Protein AF-A0A645C3A5-F1 (afdb_monomer)

Radius of gyration: 20.38 Å; Cα contacts (8 Å, |Δi|>4): 631; chains: 1; bounding box: 46×44×66 Å

InterPro domains:
  IPR002509 NodB homology domain [PF01522] (112-237)
  IPR002509 NodB homology domain [PS51677] (116-306)
  IPR011330 Glycoside hydrolase/deacetylase, beta/alpha-barrel [SSF88713] (116-318)
  IPR050248 Polysaccharide deacetylase, ArnD subfamily [PTHR10587] (101-314)

Sequence (331 aa):
MFCLDTSSGTIPSLKALFKYEKFAETLYPYIKSQISGNSAFSGLYDSEKLASFCETKSEIKYFHRNAAGATLFFDDSTFAGEGKTLKLFISNSVLDTAGKPGGTDNYNPVVDNNEKVIALSFDDGPNPLQTPRLLDMIERYGIKVTFFQIGEQIGSKDGKVFPESKKILERQISLGCEIGNHSYTHANFNNITDAEAKKELELTSSLITSACGEYPILFRPPGGNIKNKKSLCTELGYFIINWAVDTEDWKLKKLATEEATAQILQTVKSNAKSGRIILMHDLYKNSVDAAEHVIEYLLSEGYRFVTISELCDLRNKTPDGQVIFNRSSLA

Secondary structure (DSSP, 8-state):
----BTTTTBPPPGGGGB-SS-HHHHHHHHHHHHHTT-GGGGGG-SHHHHHHHHH-STTEEEEEE-SSEEEEEEEGGGTTSS--EEEEEEETTTB-GGG-TT----------TT--EEEEEEES---TTTHHHHHHHHHHHT---EEEE-HHHHB-TTSPBPHHHHHHHHHHHHTT-EEEE--SS---TTSS-HHHHHHHHHHHHHHHHHHHSPPP-EEPPGGG--TTTHHHHHHTTPEE---SEE--GGG-TTS-HHHHHHHHHHHHHHH--TTEEEEEETT-HHHHHHHHHHHHHHHHTTPEE--HHHHHHHTT----TT----TTS--

pLDDT: mean 78.83, std 20.1, range [27.34, 98.88]

Mean predicted aligned error: 11.14 Å

Structure (mmCIF, N/CA/C/O backbone):
data_AF-A0A645C3A5-F1
#
_entry.id   AF-A0A645C3A5-F1
#
loop_
_atom_site.group_PDB
_atom_site.id
_atom_site.type_symbol
_atom_site.label_atom_id
_atom_site.label_alt_id
_atom_site.label_comp_id
_atom_site.label_asym_id
_atom_site.label_entity_id
_atom_site.label_seq_id
_atom_site.pdbx_PDB_ins_code
_atom_site.Cartn_x
_atom_site.Cartn_y
_atom_site.Cartn_z
_atom_site.occupancy
_atom_site.B_iso_or_equiv
_atom_site.auth_seq_id
_atom_site.auth_comp_id
_atom_site.auth_asym_id
_atom_site.auth_atom_id
_atom_site.pdbx_PDB_model_num
ATOM 1 N N . MET A 1 1 ? -4.315 4.096 -14.673 1.00 41.53 1 MET A N 1
ATOM 2 C CA . MET A 1 1 ? -5.640 3.914 -15.295 1.00 41.53 1 MET A CA 1
ATOM 3 C C . MET A 1 1 ? -5.927 2.417 -15.481 1.00 41.53 1 MET A C 1
ATOM 5 O O . MET A 1 1 ? -5.394 1.822 -16.412 1.00 41.53 1 MET A O 1
ATOM 9 N N . PHE A 1 2 ? -6.682 1.802 -14.559 1.00 43.25 2 PHE A N 1
ATOM 10 C CA . PHE A 1 2 ? -7.434 0.560 -14.789 1.00 43.25 2 PHE A CA 1
ATOM 11 C C . PHE A 1 2 ? -8.474 0.835 -15.877 1.00 43.25 2 PHE A C 1
ATOM 13 O O . PHE A 1 2 ? -9.375 1.643 -15.668 1.00 43.25 2 PHE A O 1
ATOM 20 N N . CYS A 1 3 ? -8.337 0.239 -17.058 1.00 44.41 3 CYS A N 1
ATOM 21 C CA . CYS A 1 3 ? -9.364 0.380 -18.089 1.00 44.41 3 CYS A CA 1
ATOM 22 C C . CYS A 1 3 ? -10.367 -0.769 -17.940 1.00 44.41 3 CYS A C 1
ATOM 24 O O . CYS A 1 3 ? -10.225 -1.815 -18.558 1.00 44.41 3 CYS A O 1
ATOM 26 N N . LEU A 1 4 ? -11.388 -0.591 -17.110 1.00 44.03 4 LEU A N 1
ATOM 27 C CA . LEU A 1 4 ? -12.551 -1.474 -17.163 1.00 44.03 4 LEU A CA 1
ATOM 28 C C . LEU A 1 4 ? -13.288 -1.245 -18.490 1.00 44.03 4 LEU A C 1
ATOM 30 O O . LEU A 1 4 ? -13.344 -0.120 -18.990 1.00 44.03 4 LEU A O 1
ATOM 34 N N . ASP A 1 5 ? -13.851 -2.304 -19.064 1.00 42.97 5 ASP A N 1
ATOM 35 C CA . ASP A 1 5 ? -14.874 -2.173 -20.097 1.00 42.97 5 ASP A CA 1
ATOM 36 C C . ASP A 1 5 ? -16.064 -1.431 -19.475 1.00 42.97 5 ASP A C 1
ATOM 38 O O . ASP A 1 5 ? -16.726 -1.943 -18.572 1.00 42.97 5 ASP A O 1
ATOM 42 N N . THR A 1 6 ? -16.316 -0.208 -19.940 1.00 38.12 6 THR A N 1
ATOM 43 C CA . THR A 1 6 ? -17.310 0.713 -19.370 1.00 38.12 6 THR A CA 1
ATOM 44 C C . THR A 1 6 ? -18.748 0.217 -19.513 1.00 38.12 6 THR A C 1
ATOM 46 O O . THR A 1 6 ? -19.630 0.705 -18.812 1.00 38.12 6 THR A O 1
ATOM 49 N N . SER A 1 7 ? -18.993 -0.762 -20.389 1.00 33.84 7 SER A N 1
ATOM 50 C CA . SER A 1 7 ? -20.313 -1.364 -20.586 1.00 33.84 7 SER A CA 1
ATOM 51 C C . SER A 1 7 ? -20.590 -2.528 -19.635 1.00 33.84 7 SER A C 1
ATOM 53 O O . SER A 1 7 ? -21.740 -2.763 -19.268 1.00 33.84 7 SER A O 1
ATOM 55 N N . SER A 1 8 ? -19.544 -3.248 -19.218 1.00 44.25 8 SER A N 1
ATOM 56 C CA . SER A 1 8 ? -19.668 -4.460 -18.402 1.00 44.25 8 SER A CA 1
ATOM 57 C C . SER A 1 8 ? -19.084 -4.330 -16.995 1.00 44.25 8 SER A C 1
ATOM 59 O O . SER A 1 8 ? -19.323 -5.202 -16.165 1.00 44.25 8 SER A O 1
ATOM 61 N N . GLY A 1 9 ? -18.307 -3.279 -16.715 1.00 43.44 9 GLY A N 1
ATOM 62 C CA . GLY A 1 9 ? -17.578 -3.112 -15.455 1.00 43.44 9 GLY A CA 1
ATOM 63 C C . GLY A 1 9 ? -16.482 -4.162 -15.242 1.00 43.44 9 GLY A C 1
ATOM 64 O O . GLY A 1 9 ? -15.986 -4.305 -14.129 1.00 43.44 9 GLY A O 1
ATOM 65 N N . THR A 1 10 ? -16.111 -4.918 -16.283 1.00 51.00 10 THR A N 1
ATOM 66 C CA . THR A 1 10 ? -15.143 -6.022 -16.193 1.00 51.00 10 THR A CA 1
ATOM 67 C C . THR A 1 10 ? -13.816 -5.671 -16.843 1.00 51.00 10 THR A C 1
ATOM 69 O O . THR A 1 10 ? -13.739 -4.816 -17.726 1.00 51.00 10 THR A O 1
ATOM 72 N N . ILE A 1 11 ? -12.755 -6.365 -16.440 1.00 53.94 11 ILE A N 1
ATOM 73 C CA . ILE A 1 11 ? -11.485 -6.307 -17.156 1.00 53.94 11 ILE A CA 1
ATOM 74 C C . ILE A 1 11 ? -11.688 -6.962 -18.539 1.00 53.94 11 ILE A C 1
ATOM 76 O O . ILE A 1 11 ? -12.151 -8.107 -18.616 1.00 53.94 11 ILE A O 1
ATOM 80 N N . PRO A 1 12 ? -11.400 -6.259 -19.651 1.00 59.19 12 PRO A N 1
ATOM 81 C CA . PRO A 1 12 ? -11.437 -6.854 -20.979 1.00 59.19 12 PRO A CA 1
ATOM 82 C C . PRO A 1 12 ? -10.425 -8.001 -21.067 1.00 59.19 12 PRO A C 1
ATOM 84 O O . PRO A 1 12 ? -9.312 -7.897 -20.555 1.00 59.19 12 PRO A O 1
ATOM 87 N N . SER A 1 13 ? -10.790 -9.087 -21.756 1.00 64.25 13 SER A N 1
ATOM 88 C CA . SER A 1 13 ? -9.841 -10.158 -22.094 1.00 64.25 13 SER A CA 1
ATOM 89 C C . SER A 1 13 ? -8.645 -9.554 -22.822 1.00 64.25 13 SER A C 1
ATOM 91 O O . SER A 1 13 ? -8.829 -8.576 -23.555 1.00 64.25 13 SER A O 1
ATOM 93 N N . LEU A 1 14 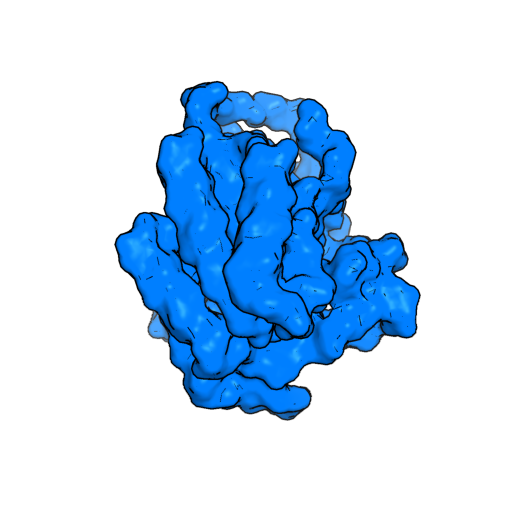? -7.469 -10.175 -22.729 1.00 66.81 14 LEU A N 1
ATOM 94 C CA . LEU A 1 14 ? -6.278 -9.742 -23.465 1.00 66.81 14 LEU A CA 1
ATOM 95 C C . LEU A 1 14 ? -6.608 -9.488 -24.939 1.00 66.81 14 LEU A C 1
ATOM 97 O O . LEU A 1 14 ? -6.242 -8.457 -25.487 1.00 66.81 14 LEU A O 1
ATOM 101 N N . LYS A 1 15 ? -7.416 -10.368 -25.538 1.00 66.81 15 LYS A N 1
ATOM 102 C CA . LYS A 1 15 ? -7.928 -10.259 -26.904 1.00 66.81 15 LYS A CA 1
ATOM 103 C C . LYS A 1 15 ? -8.581 -8.931 -27.254 1.00 66.81 15 LYS A C 1
ATOM 105 O O . LYS A 1 15 ? -8.343 -8.396 -28.331 1.00 66.81 15 LYS A O 1
ATOM 110 N N . ALA A 1 16 ? -9.365 -8.386 -26.337 1.00 63.28 16 ALA A N 1
ATOM 111 C CA . ALA A 1 16 ? -10.103 -7.147 -26.534 1.00 63.28 16 ALA A CA 1
ATOM 112 C C . ALA A 1 16 ? -9.204 -5.897 -26.466 1.00 63.28 16 ALA A C 1
ATOM 114 O O . ALA A 1 16 ? -9.663 -4.800 -26.769 1.00 63.28 16 ALA A O 1
ATOM 115 N N . LEU A 1 17 ? -7.925 -6.043 -26.095 1.00 62.12 17 LEU A N 1
ATOM 116 C CA . LEU A 1 17 ? -6.972 -4.938 -25.996 1.00 62.12 17 LEU A CA 1
ATOM 117 C C . LEU A 1 17 ? -6.114 -4.733 -27.265 1.00 62.12 17 LEU A C 1
ATOM 119 O O . LEU A 1 17 ? -5.368 -3.755 -27.314 1.00 62.12 17 LEU A O 1
ATOM 123 N N . PHE A 1 18 ? -6.205 -5.586 -28.297 1.00 63.28 18 PHE A N 1
ATOM 124 C CA . PHE A 1 18 ? -5.328 -5.563 -29.490 1.00 63.28 18 PHE A CA 1
ATOM 125 C C . PHE A 1 18 ? -6.048 -5.200 -30.799 1.00 63.28 18 PHE A C 1
ATOM 127 O O . PHE A 1 18 ? -7.227 -5.494 -30.968 1.00 63.28 18 PHE A O 1
ATOM 134 N N . LYS A 1 19 ? -5.322 -4.575 -31.745 1.00 56.09 19 LYS A N 1
ATOM 135 C CA . LYS A 1 19 ? -5.846 -4.179 -33.073 1.00 56.09 19 LYS A CA 1
ATOM 136 C C . LYS A 1 19 ? -6.205 -5.398 -33.942 1.00 56.09 19 LYS A C 1
ATOM 138 O O . LYS A 1 19 ? -5.450 -6.368 -33.992 1.00 56.09 19 LYS A O 1
ATOM 143 N N . TYR A 1 20 ? -7.325 -5.323 -34.665 1.00 53.22 20 TYR A N 1
ATOM 144 C CA . TYR A 1 20 ? -7.867 -6.416 -35.489 1.00 53.22 20 TYR A CA 1
ATOM 145 C C . TYR A 1 20 ? -7.237 -6.567 -36.885 1.00 53.22 20 TYR A C 1
ATOM 147 O O . TYR A 1 20 ? -6.966 -5.588 -37.569 1.00 53.22 20 TYR A O 1
ATOM 155 N N . GLU A 1 21 ? -7.031 -7.831 -37.277 1.00 48.19 21 GLU A N 1
ATOM 156 C CA . GLU A 1 21 ? -7.705 -8.586 -38.372 1.00 48.19 21 GLU A CA 1
ATOM 157 C C . GLU A 1 21 ? -7.075 -9.996 -38.489 1.00 48.19 21 GLU A C 1
ATOM 159 O O . GLU A 1 21 ? -7.686 -10.926 -39.006 1.00 48.19 21 GLU A O 1
ATOM 164 N N . LYS A 1 22 ? -5.893 -10.202 -37.887 1.00 51.59 22 LYS A N 1
ATOM 165 C CA . LYS A 1 22 ? -5.171 -11.486 -37.797 1.00 51.59 22 LYS A CA 1
ATOM 166 C C . LYS A 1 22 ? -4.663 -11.746 -36.374 1.00 51.59 22 LYS A C 1
ATOM 168 O O . LYS A 1 22 ? -3.464 -11.747 -36.094 1.00 51.59 22 LYS A O 1
ATOM 173 N N . PHE A 1 23 ? -5.614 -11.911 -35.456 1.00 59.72 23 PHE A N 1
ATOM 174 C CA . PHE A 1 23 ? -5.395 -11.948 -34.008 1.00 59.72 23 PHE A CA 1
ATOM 175 C C . PHE A 1 23 ? -4.386 -13.019 -33.555 1.00 59.72 23 PHE A C 1
ATOM 177 O O . PHE A 1 23 ? -3.366 -12.680 -32.962 1.00 59.72 23 PHE A O 1
ATOM 184 N N . ALA A 1 24 ? -4.616 -14.292 -33.891 1.00 59.16 24 ALA A N 1
ATOM 185 C CA . ALA A 1 24 ? -3.718 -15.387 -33.510 1.00 59.16 24 ALA A CA 1
ATOM 186 C C . ALA A 1 24 ? -2.335 -15.289 -34.187 1.00 59.16 24 ALA A C 1
ATOM 188 O O . ALA A 1 24 ? -1.324 -15.638 -33.584 1.00 59.16 24 ALA A O 1
ATOM 189 N N . GLU A 1 25 ? -2.274 -14.760 -35.415 1.00 60.91 25 GLU A N 1
ATOM 190 C CA . GLU A 1 25 ? -1.026 -14.629 -36.186 1.00 60.91 25 GLU A CA 1
ATOM 191 C C . GLU A 1 25 ? -0.134 -13.474 -35.699 1.00 60.91 25 GLU A C 1
ATOM 193 O O . GLU A 1 25 ? 1.051 -13.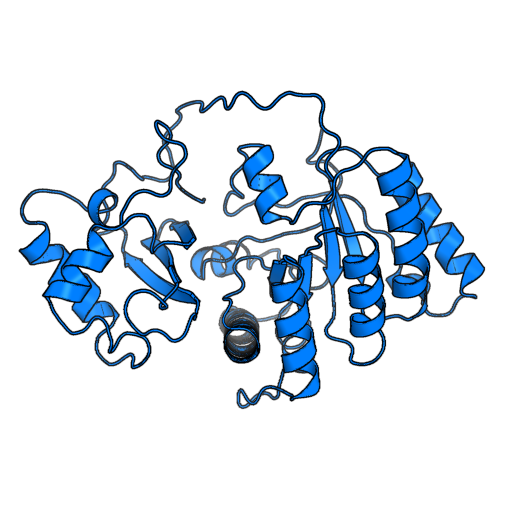452 -36.014 1.00 60.91 25 GLU A O 1
ATOM 198 N N . THR A 1 26 ? -0.680 -12.521 -34.932 1.00 61.50 26 THR A N 1
ATOM 199 C CA . THR A 1 26 ? 0.050 -11.315 -34.496 1.00 61.50 26 THR A CA 1
ATOM 200 C C . THR A 1 26 ? 0.210 -11.256 -32.981 1.00 61.50 26 THR A C 1
ATOM 202 O O . THR A 1 26 ? 1.309 -11.007 -32.484 1.00 61.50 26 THR A O 1
ATOM 205 N N . LEU A 1 27 ? -0.863 -11.523 -32.228 1.00 66.94 27 LEU A N 1
ATOM 206 C CA . LEU A 1 27 ? -0.838 -11.453 -30.772 1.00 66.94 27 LEU A CA 1
ATOM 207 C C . LEU A 1 27 ? 0.043 -12.543 -30.174 1.00 66.94 27 LEU A C 1
ATOM 209 O O . LEU A 1 27 ? 0.881 -12.258 -29.321 1.00 66.94 27 LEU A O 1
ATOM 213 N N . TYR A 1 28 ? -0.159 -13.791 -30.596 1.00 72.50 28 TYR A N 1
ATOM 214 C CA . TYR A 1 28 ? 0.518 -14.916 -29.962 1.00 72.50 28 TYR A CA 1
ATOM 215 C C . TYR A 1 28 ? 2.027 -14.857 -30.201 1.00 72.50 28 TYR A C 1
ATOM 217 O O . TYR A 1 28 ? 2.760 -14.975 -29.222 1.00 72.50 28 TYR A O 1
ATOM 225 N N . PRO A 1 29 ? 2.533 -14.567 -31.419 1.00 73.81 29 PRO A N 1
ATOM 226 C CA . PRO A 1 29 ? 3.962 -14.341 -31.614 1.00 73.81 29 PRO A CA 1
ATOM 227 C C . PRO A 1 29 ? 4.491 -13.142 -30.824 1.00 73.81 29 PRO A C 1
ATOM 229 O O . PRO A 1 29 ? 5.597 -13.215 -30.292 1.00 73.81 29 PRO A O 1
ATOM 232 N N . TYR A 1 30 ? 3.706 -12.064 -30.693 1.00 75.00 30 TYR A N 1
ATOM 233 C CA . TYR A 1 30 ? 4.098 -10.906 -29.893 1.00 75.00 30 TYR A CA 1
ATOM 234 C C . TYR A 1 30 ? 4.238 -11.265 -28.410 1.00 75.00 30 TYR A C 1
ATOM 236 O O . TYR A 1 30 ? 5.319 -11.087 -27.855 1.00 75.00 30 TYR A O 1
ATOM 244 N N . ILE A 1 31 ? 3.204 -11.823 -27.773 1.00 76.25 31 ILE A N 1
ATOM 245 C CA . ILE A 1 31 ? 3.273 -12.232 -26.361 1.00 76.25 31 ILE A CA 1
ATOM 246 C C . ILE A 1 31 ? 4.382 -13.255 -26.181 1.00 76.25 31 ILE A C 1
ATOM 248 O O . ILE A 1 31 ? 5.222 -13.070 -25.308 1.00 76.25 31 ILE A O 1
ATOM 252 N N . LYS A 1 32 ? 4.457 -14.267 -27.055 1.00 77.81 32 LYS A N 1
ATOM 253 C CA . LYS A 1 32 ? 5.521 -15.272 -27.035 1.00 77.81 32 LYS A CA 1
ATOM 254 C C . LYS A 1 32 ? 6.906 -14.627 -27.082 1.00 77.81 32 LYS A C 1
ATOM 256 O O . LYS A 1 32 ? 7.773 -15.041 -26.326 1.00 77.81 32 LYS A O 1
ATOM 261 N N . SER A 1 33 ? 7.107 -13.576 -27.883 1.00 78.38 33 SER A N 1
ATOM 262 C CA . SER A 1 33 ? 8.368 -12.820 -27.904 1.00 78.38 33 SER A CA 1
ATOM 263 C C . SER A 1 33 ? 8.656 -12.073 -26.596 1.00 78.38 33 SER A C 1
ATOM 265 O O . SER A 1 33 ? 9.814 -11.983 -26.206 1.00 78.38 33 SER A O 1
ATOM 267 N N . GLN A 1 34 ? 7.627 -11.563 -25.906 1.00 75.25 34 GLN A N 1
ATOM 268 C CA . GLN A 1 34 ? 7.782 -10.847 -24.632 1.00 75.25 34 GLN A CA 1
ATOM 269 C C . GLN A 1 34 ? 8.074 -11.791 -23.461 1.00 75.25 34 GLN A C 1
ATOM 271 O O . GLN A 1 34 ? 8.776 -11.413 -22.527 1.00 75.25 34 GLN A O 1
ATOM 276 N N . ILE A 1 35 ? 7.538 -13.012 -23.505 1.00 78.00 35 ILE A N 1
ATOM 277 C CA . ILE A 1 35 ? 7.661 -13.999 -22.422 1.00 78.00 35 ILE A CA 1
ATOM 278 C C . ILE A 1 35 ? 8.772 -15.033 -22.667 1.00 78.00 35 ILE A C 1
ATOM 280 O O . ILE A 1 35 ? 9.121 -15.805 -21.770 1.00 78.00 35 ILE A O 1
ATOM 284 N N . SER A 1 36 ? 9.325 -15.078 -23.882 1.00 76.94 36 SER A N 1
ATOM 285 C CA . SER A 1 36 ? 10.383 -16.017 -24.260 1.00 76.94 36 SER A CA 1
ATOM 286 C C . SER A 1 36 ? 11.622 -15.820 -23.389 1.00 76.94 36 SER A C 1
ATOM 288 O O . SER A 1 36 ? 12.150 -14.719 -23.274 1.00 76.94 36 SER A O 1
ATOM 290 N N . GLY A 1 37 ? 12.106 -16.907 -22.788 1.00 72.94 37 GLY A N 1
ATOM 291 C CA . GLY A 1 37 ? 13.249 -16.892 -21.874 1.00 72.94 37 GLY A CA 1
ATOM 292 C C . GLY A 1 37 ? 12.905 -16.500 -20.434 1.00 72.94 37 GLY A C 1
ATOM 293 O O . GLY A 1 37 ? 13.761 -16.622 -19.563 1.00 72.94 37 GLY A O 1
ATOM 294 N N . ASN A 1 38 ? 11.665 -16.086 -20.154 1.00 75.75 38 ASN A N 1
ATOM 295 C CA . ASN A 1 38 ? 11.185 -15.889 -18.793 1.00 75.75 38 ASN A CA 1
ATOM 296 C C . ASN A 1 38 ? 10.556 -17.190 -18.267 1.00 75.75 38 ASN A C 1
ATOM 298 O O . ASN A 1 38 ? 9.487 -17.602 -18.722 1.00 75.75 38 ASN A O 1
ATOM 302 N N . SER A 1 39 ? 11.221 -17.838 -17.306 1.00 78.25 39 SER A N 1
ATOM 303 C CA . SER A 1 39 ? 10.787 -19.123 -16.740 1.00 78.25 39 SER A CA 1
ATOM 304 C C . SER A 1 39 ? 9.427 -19.052 -16.045 1.00 78.25 39 SER A C 1
ATOM 306 O O . SER A 1 39 ? 8.706 -20.051 -16.056 1.00 78.25 39 SER A O 1
ATOM 308 N N . ALA A 1 40 ? 9.035 -17.878 -15.536 1.00 70.19 40 ALA A N 1
ATOM 309 C CA . ALA A 1 40 ? 7.723 -17.657 -14.929 1.00 70.19 40 ALA A CA 1
ATOM 310 C C . ALA A 1 40 ? 6.564 -17.864 -15.922 1.00 70.19 40 ALA A C 1
ATOM 312 O O . ALA A 1 40 ? 5.440 -18.141 -15.532 1.00 70.19 40 ALA A O 1
ATOM 313 N N . PHE A 1 41 ? 6.844 -17.786 -17.224 1.00 76.88 41 PHE A N 1
ATOM 314 C CA . PHE A 1 41 ? 5.861 -17.954 -18.291 1.00 76.88 41 PHE A CA 1
ATOM 315 C C . PHE A 1 41 ? 6.007 -19.270 -19.052 1.00 76.88 41 PHE A C 1
ATOM 317 O O . PHE A 1 41 ? 5.373 -19.455 -20.090 1.00 76.88 41 PHE A O 1
ATOM 324 N N . SER A 1 42 ? 6.846 -20.188 -18.570 1.00 79.38 42 SER A N 1
ATOM 325 C CA . SER A 1 42 ? 7.088 -21.471 -19.241 1.00 79.38 42 SER A CA 1
ATOM 326 C C . SER A 1 42 ? 5.795 -22.265 -19.482 1.00 79.38 42 SER A C 1
ATOM 328 O O . SER A 1 42 ? 5.652 -22.901 -20.526 1.00 79.38 42 SER A O 1
ATOM 330 N N . GLY A 1 43 ? 4.807 -22.137 -18.586 1.00 77.06 43 GLY A N 1
ATOM 331 C CA . GLY A 1 43 ? 3.466 -22.715 -18.733 1.00 77.06 43 GLY A CA 1
ATOM 332 C C . GLY A 1 43 ? 2.645 -22.179 -19.918 1.00 77.06 43 GLY A C 1
ATOM 333 O O . GLY A 1 43 ? 1.694 -22.837 -20.329 1.00 77.06 43 GLY A O 1
ATOM 334 N N . LEU A 1 44 ? 3.033 -21.040 -20.503 1.00 77.88 44 LEU A N 1
ATOM 335 C CA . LEU A 1 44 ? 2.394 -20.400 -21.663 1.00 77.88 44 LEU A CA 1
ATOM 336 C C . LEU A 1 44 ? 3.194 -20.559 -22.967 1.00 77.88 44 LEU A C 1
ATOM 338 O O . LEU A 1 44 ? 2.888 -19.914 -23.968 1.00 77.88 44 LEU A O 1
ATOM 342 N N . TYR A 1 45 ? 4.242 -21.390 -22.996 1.00 79.81 45 TYR A N 1
ATOM 343 C CA . TYR A 1 45 ? 4.976 -21.657 -24.246 1.00 79.81 45 TYR A CA 1
ATOM 344 C C . TYR A 1 45 ? 4.190 -22.552 -25.209 1.00 79.81 45 TYR A C 1
ATOM 346 O O . TYR A 1 45 ? 4.420 -22.501 -26.427 1.00 79.81 45 TYR A O 1
ATOM 354 N N . ASP A 1 46 ? 3.265 -23.331 -24.649 1.00 82.38 46 ASP A N 1
ATOM 355 C CA . ASP A 1 46 ? 2.265 -24.101 -25.370 1.00 82.38 46 ASP A CA 1
ATOM 356 C C . ASP A 1 46 ? 1.253 -23.171 -26.058 1.00 82.38 46 ASP A C 1
ATOM 358 O O . ASP A 1 46 ? 0.708 -22.249 -25.449 1.00 82.38 46 ASP A O 1
ATOM 362 N N . SER A 1 47 ? 1.022 -23.400 -27.350 1.00 75.62 47 SER A N 1
ATOM 363 C CA . SER A 1 47 ? 0.177 -22.538 -28.176 1.00 75.62 47 SER A CA 1
ATOM 364 C C . SER A 1 47 ? -1.303 -22.591 -27.809 1.00 75.62 47 SER A C 1
ATOM 366 O O . SER A 1 47 ? -1.978 -21.578 -27.973 1.00 75.62 47 SER A O 1
ATOM 368 N N . GLU A 1 48 ? -1.813 -23.723 -27.318 1.00 80.50 48 GLU A N 1
ATOM 369 C CA . GLU A 1 48 ? -3.216 -23.846 -26.907 1.00 80.50 48 GLU A CA 1
ATOM 370 C C . GLU A 1 48 ? -3.445 -23.144 -25.569 1.00 80.50 48 GLU A C 1
ATOM 372 O O . GLU A 1 48 ? -4.402 -22.382 -25.424 1.00 80.50 48 GLU A O 1
ATOM 377 N N . LYS A 1 49 ? -2.518 -23.304 -24.616 1.00 79.25 49 LYS A N 1
ATOM 378 C CA . LYS A 1 49 ? -2.560 -22.572 -23.342 1.00 79.25 49 LYS A CA 1
ATOM 379 C C . LYS A 1 49 ? -2.422 -21.067 -23.535 1.00 79.25 49 LYS A C 1
ATOM 381 O O . LYS A 1 49 ? -3.173 -20.309 -22.931 1.00 79.25 49 LYS A O 1
ATOM 386 N N . LEU A 1 50 ? -1.503 -20.627 -24.399 1.00 80.00 50 LEU A N 1
ATOM 387 C CA . LEU A 1 50 ? -1.360 -19.211 -24.737 1.00 80.00 50 LEU A CA 1
ATOM 388 C C . LEU A 1 50 ? -2.623 -18.663 -25.408 1.00 80.00 50 LEU A C 1
ATOM 390 O O . LEU A 1 50 ? -3.029 -17.537 -25.122 1.00 80.00 50 LEU A O 1
ATOM 394 N N . ALA A 1 51 ? -3.247 -19.452 -26.285 1.00 77.00 51 ALA A N 1
ATOM 395 C CA . ALA A 1 51 ? -4.496 -19.067 -26.920 1.00 77.00 51 ALA A CA 1
ATOM 396 C C . ALA A 1 51 ? -5.611 -18.890 -25.890 1.00 77.00 51 ALA A C 1
ATOM 398 O O . ALA A 1 51 ? -6.233 -17.830 -25.872 1.00 77.00 51 ALA A O 1
ATOM 399 N N . SER A 1 52 ? -5.782 -19.867 -24.993 1.00 79.00 52 SER A N 1
ATOM 400 C CA . SER A 1 52 ? -6.725 -19.788 -23.876 1.00 79.00 52 SER A CA 1
ATOM 401 C C . SER A 1 52 ? -6.469 -18.538 -23.035 1.00 79.00 52 SER A C 1
ATOM 403 O O . SER A 1 52 ? -7.356 -17.699 -22.944 1.00 79.00 52 SER A O 1
ATOM 405 N N . PHE A 1 53 ? -5.238 -18.343 -22.546 1.00 77.56 53 PHE A N 1
ATOM 406 C CA . PHE A 1 53 ? -4.821 -17.177 -21.751 1.00 77.56 53 PHE A CA 1
ATOM 407 C C . PHE A 1 53 ? -5.217 -15.839 -22.391 1.00 77.56 53 PHE A C 1
ATOM 409 O O . PHE A 1 53 ? -5.665 -14.907 -21.726 1.00 77.56 53 PHE A O 1
ATOM 416 N N . CYS A 1 54 ? -5.076 -15.725 -23.713 1.00 74.88 54 CYS A N 1
ATOM 417 C CA . CYS A 1 54 ? -5.423 -14.496 -24.421 1.00 74.88 54 CYS A CA 1
ATOM 418 C C . CYS A 1 54 ? -6.936 -14.236 -24.491 1.00 74.88 54 CYS A C 1
ATOM 420 O O . CYS A 1 54 ? -7.346 -13.089 -24.691 1.00 74.88 54 CYS A O 1
ATOM 422 N N . GLU A 1 55 ? -7.761 -15.274 -24.379 1.00 72.31 55 GLU A N 1
ATOM 423 C CA . GLU A 1 55 ? -9.217 -15.200 -24.507 1.00 72.31 55 GLU A CA 1
ATOM 424 C C . GLU A 1 55 ? -9.932 -15.092 -23.155 1.00 72.31 55 GLU A C 1
ATOM 426 O O . GLU A 1 55 ? -10.995 -14.468 -23.080 1.00 72.31 55 GLU A O 1
ATOM 431 N N . THR A 1 56 ? -9.354 -15.620 -22.076 1.00 67.75 56 THR A N 1
ATOM 432 C CA . THR A 1 56 ? -9.981 -15.610 -20.751 1.00 67.75 56 THR A CA 1
ATOM 433 C C . THR A 1 56 ? -9.857 -14.254 -20.053 1.00 67.75 56 THR A C 1
ATOM 435 O O . THR A 1 56 ? -8.775 -13.704 -19.865 1.00 67.75 56 THR A O 1
ATOM 438 N N . LYS A 1 57 ? -10.993 -13.713 -19.592 1.00 61.75 57 LYS A N 1
ATOM 439 C CA . LYS A 1 57 ? -11.027 -12.505 -18.744 1.00 61.75 57 LYS A CA 1
ATOM 440 C C . LYS A 1 57 ? -10.520 -12.762 -17.322 1.00 61.75 57 LYS A C 1
ATOM 442 O O . LYS A 1 57 ? -9.971 -11.861 -16.704 1.00 61.75 57 LYS A O 1
ATOM 447 N N . SER A 1 58 ? -10.724 -13.976 -16.811 1.00 60.06 58 SER A N 1
ATOM 448 C CA . SER A 1 58 ? -10.476 -14.354 -15.412 1.00 60.06 58 SER A CA 1
ATOM 449 C C . SER A 1 58 ? -9.005 -14.357 -15.011 1.00 60.06 58 SER A C 1
ATOM 451 O O . SER A 1 58 ? -8.703 -14.403 -13.826 1.00 60.06 58 SER A O 1
ATOM 453 N N . GLU A 1 59 ? -8.099 -14.343 -15.984 1.00 67.81 59 GLU A N 1
ATOM 454 C CA . GLU A 1 59 ? -6.669 -14.472 -15.723 1.00 67.81 59 GLU A CA 1
ATOM 455 C C . GLU A 1 59 ? -6.050 -13.117 -15.381 1.00 67.81 59 GLU A C 1
ATOM 457 O O . GLU A 1 59 ? -5.151 -13.055 -14.552 1.00 67.81 59 GLU A O 1
ATOM 462 N N . ILE A 1 60 ? -6.576 -12.013 -15.925 1.00 66.69 60 ILE A N 1
ATOM 463 C CA . ILE A 1 60 ? -6.077 -10.662 -15.647 1.00 66.69 60 ILE A CA 1
ATOM 464 C C . ILE A 1 60 ? -6.682 -10.164 -14.328 1.00 66.69 60 ILE A C 1
ATOM 466 O O . ILE A 1 60 ? -7.862 -9.828 -14.268 1.00 66.69 60 ILE A O 1
ATOM 470 N N . LYS A 1 61 ? -5.852 -10.051 -13.286 1.00 61.12 61 LYS A N 1
ATOM 471 C CA . LYS A 1 61 ? -6.223 -9.458 -11.991 1.00 61.12 61 LYS A CA 1
ATOM 472 C C . LYS A 1 61 ? -6.414 -7.947 -12.101 1.00 61.12 61 LYS A C 1
ATOM 474 O O . LYS A 1 61 ? -7.352 -7.395 -11.540 1.00 61.12 61 LYS A O 1
ATOM 479 N N . TYR A 1 62 ? -5.513 -7.269 -12.808 1.00 61.12 62 TYR A N 1
ATOM 480 C CA . TYR A 1 62 ? -5.563 -5.824 -13.029 1.00 61.12 62 TYR A CA 1
ATOM 481 C C . TYR A 1 62 ? -4.653 -5.431 -14.193 1.00 61.12 62 TYR A C 1
ATOM 483 O O . TYR A 1 62 ? -3.726 -6.152 -14.562 1.00 61.12 62 TYR A O 1
ATOM 491 N N . PHE A 1 63 ? -4.890 -4.262 -14.786 1.00 62.34 63 PHE A N 1
ATOM 492 C CA . PHE A 1 63 ? -3.961 -3.708 -15.763 1.00 62.34 63 PHE A CA 1
ATOM 493 C C . PHE A 1 63 ? -3.913 -2.191 -15.747 1.00 62.34 63 PHE A C 1
ATOM 495 O O . PHE A 1 63 ? -4.853 -1.518 -15.338 1.00 62.34 63 PHE A O 1
ATOM 502 N N . HIS A 1 64 ? -2.800 -1.653 -16.222 1.00 60.91 64 HIS A N 1
ATOM 503 C CA . HIS A 1 64 ? -2.530 -0.230 -16.284 1.00 60.91 64 HIS A CA 1
ATOM 504 C C . HIS A 1 64 ? -2.012 0.134 -17.673 1.00 60.91 64 HIS A C 1
ATOM 506 O O . HIS A 1 64 ? -0.985 -0.383 -18.096 1.00 60.91 64 HIS A O 1
ATOM 512 N N . ARG A 1 65 ? -2.675 1.065 -18.368 1.00 61.22 65 ARG A N 1
ATOM 513 C CA . ARG A 1 65 ? -2.187 1.635 -19.633 1.00 61.22 65 ARG A CA 1
ATOM 514 C C . ARG A 1 65 ? -1.650 3.060 -19.472 1.00 61.22 65 ARG A C 1
ATOM 516 O O . ARG A 1 65 ? -2.303 3.900 -18.861 1.00 61.22 65 ARG A O 1
ATOM 523 N N . ASN A 1 66 ? -0.486 3.328 -20.059 1.00 56.78 66 ASN A N 1
ATOM 524 C CA . ASN A 1 66 ? 0.164 4.638 -20.130 1.00 56.78 66 ASN A CA 1
ATOM 525 C C . ASN A 1 66 ? 0.567 4.968 -21.585 1.00 56.78 66 ASN A C 1
ATOM 527 O O . ASN A 1 66 ? 0.134 4.293 -22.522 1.00 56.78 66 ASN A O 1
ATOM 531 N N . ALA A 1 67 ? 1.374 6.015 -21.796 1.00 58.50 67 ALA A N 1
ATOM 532 C CA . ALA A 1 67 ? 1.820 6.433 -23.131 1.00 58.50 67 ALA A CA 1
ATOM 533 C C . ALA A 1 67 ? 2.712 5.395 -23.843 1.00 58.50 67 ALA A C 1
ATOM 535 O O . ALA A 1 67 ? 2.702 5.325 -25.073 1.00 58.50 67 ALA A O 1
ATOM 536 N N . ALA A 1 68 ? 3.432 4.553 -23.097 1.00 60.09 68 ALA A N 1
ATOM 537 C CA . ALA A 1 68 ? 4.300 3.516 -23.649 1.00 60.09 68 ALA A CA 1
ATOM 538 C C . ALA A 1 68 ? 3.535 2.224 -23.994 1.00 60.09 68 ALA A C 1
ATOM 540 O O . ALA A 1 68 ? 3.851 1.560 -24.987 1.00 60.09 68 ALA A O 1
ATOM 541 N N . GLY A 1 69 ? 2.520 1.859 -23.208 1.00 64.19 69 GLY A N 1
ATOM 542 C CA . GLY A 1 69 ? 1.804 0.596 -23.381 1.00 64.19 69 GLY A CA 1
ATOM 543 C C . GLY A 1 69 ? 0.880 0.230 -22.222 1.00 64.19 69 GLY A C 1
ATOM 544 O O . GLY A 1 69 ? 0.623 1.050 -21.344 1.00 64.19 69 GLY A O 1
ATOM 545 N N . ALA A 1 70 ? 0.372 -1.000 -22.225 1.00 69.19 70 ALA A N 1
ATOM 546 C CA . ALA A 1 70 ? -0.395 -1.600 -21.140 1.00 69.19 70 ALA A CA 1
ATOM 547 C C . ALA A 1 70 ? 0.464 -2.602 -20.365 1.00 69.19 70 ALA A C 1
ATOM 549 O O . ALA A 1 70 ? 1.084 -3.483 -20.946 1.00 69.19 70 ALA A O 1
ATOM 550 N N . THR A 1 71 ? 0.476 -2.482 -19.046 1.00 69.69 71 THR A N 1
ATOM 551 C CA . THR A 1 71 ? 1.001 -3.479 -18.119 1.00 69.69 71 THR A CA 1
ATOM 552 C C . THR A 1 71 ? -0.168 -4.276 -17.571 1.00 69.69 71 THR A C 1
ATOM 554 O O . THR A 1 71 ? -1.019 -3.713 -16.889 1.00 69.69 71 THR A O 1
ATOM 557 N N . LEU A 1 72 ? -0.206 -5.563 -17.868 1.00 73.50 72 LEU A N 1
ATOM 558 C CA . LEU A 1 72 ? -1.165 -6.521 -17.345 1.00 73.50 72 LEU A CA 1
ATOM 559 C C . LEU A 1 72 ? -0.549 -7.266 -16.173 1.00 73.50 72 LEU A C 1
ATOM 561 O O . LEU A 1 72 ? 0.647 -7.570 -16.188 1.00 73.50 72 LEU A O 1
ATOM 565 N N . PHE A 1 73 ? -1.392 -7.622 -15.220 1.00 71.44 73 PHE A N 1
ATOM 566 C CA . PHE A 1 73 ? -1.028 -8.481 -14.117 1.00 71.44 73 PHE A CA 1
ATOM 567 C C . PHE A 1 73 ? -2.044 -9.603 -14.002 1.00 71.44 73 PHE A C 1
ATOM 569 O O . PHE A 1 73 ? -3.249 -9.348 -14.024 1.00 71.44 73 PHE A O 1
ATOM 576 N N . PHE A 1 74 ? -1.563 -10.835 -13.934 1.00 75.12 74 PHE A N 1
ATOM 577 C CA . PHE A 1 74 ? -2.400 -12.030 -13.985 1.00 75.12 74 PHE A CA 1
ATOM 578 C C . PHE A 1 74 ? -1.942 -13.052 -12.968 1.00 75.12 74 PHE A C 1
ATOM 580 O O . PHE A 1 74 ? -0.764 -13.105 -12.621 1.00 75.12 74 PHE A O 1
ATOM 587 N N . ASP A 1 75 ? -2.900 -13.842 -12.504 1.00 71.62 75 ASP A N 1
ATOM 588 C CA . ASP A 1 75 ? -2.648 -14.991 -11.650 1.00 71.62 75 ASP A CA 1
ATOM 589 C C . ASP A 1 75 ? -2.182 -16.167 -12.510 1.00 71.62 75 ASP A C 1
ATOM 591 O O . ASP A 1 75 ? -2.867 -16.551 -13.458 1.00 71.62 75 ASP A O 1
ATOM 595 N N . ASP A 1 76 ? -1.018 -16.735 -12.209 1.00 71.62 76 ASP A N 1
ATOM 596 C CA . ASP A 1 76 ? -0.490 -17.872 -12.960 1.00 71.62 76 ASP A CA 1
ATOM 597 C C . ASP A 1 76 ? -1.091 -19.227 -12.561 1.00 71.62 76 ASP A C 1
ATOM 599 O O . ASP A 1 76 ? -0.756 -20.253 -13.164 1.00 71.62 76 ASP A O 1
ATOM 603 N N . SER A 1 77 ? -2.006 -19.258 -11.586 1.00 69.69 77 SER A N 1
ATOM 604 C CA . SER A 1 77 ? -2.680 -20.482 -11.136 1.00 69.69 77 SER A CA 1
ATOM 605 C C . SER A 1 77 ? -3.357 -21.251 -12.271 1.00 69.69 77 SER A C 1
ATOM 607 O O . SER A 1 77 ? -3.419 -22.479 -12.221 1.00 69.69 77 SER A O 1
ATOM 609 N N . THR A 1 78 ? -3.811 -20.568 -13.324 1.00 65.19 78 THR A N 1
ATOM 610 C CA . THR A 1 78 ? -4.498 -21.189 -14.464 1.00 65.19 78 THR A CA 1
ATOM 611 C C . THR A 1 78 ? -3.563 -21.886 -15.456 1.00 65.19 78 THR A C 1
ATOM 613 O O . THR A 1 78 ? -4.010 -22.793 -16.159 1.00 65.19 78 THR A O 1
ATOM 616 N N . PHE A 1 79 ? -2.274 -21.525 -15.521 1.00 68.62 79 PHE A N 1
ATOM 617 C CA . PHE A 1 79 ? -1.352 -22.059 -16.541 1.00 68.62 79 PHE A CA 1
ATOM 618 C C . PHE A 1 79 ? -0.007 -22.579 -16.015 1.00 68.62 79 PHE A C 1
ATOM 620 O O . PHE A 1 79 ? 0.568 -23.476 -16.644 1.00 68.62 79 PHE A O 1
ATOM 627 N N . ALA A 1 80 ? 0.480 -22.063 -14.886 1.00 67.81 80 ALA A N 1
ATOM 628 C CA . ALA A 1 80 ? 1.686 -22.516 -14.189 1.00 67.81 80 ALA A CA 1
ATOM 629 C C . ALA A 1 80 ? 1.368 -23.209 -12.852 1.00 67.81 80 ALA A C 1
ATOM 631 O O . ALA A 1 80 ? 2.134 -24.066 -12.420 1.00 67.81 80 ALA A O 1
ATOM 632 N N . GLY A 1 81 ? 0.222 -22.899 -12.233 1.00 63.59 81 GLY A N 1
ATOM 633 C CA . GLY A 1 81 ? -0.234 -23.547 -10.999 1.00 63.59 81 GLY A CA 1
ATOM 634 C C . GLY A 1 81 ? 0.509 -23.095 -9.738 1.00 63.59 81 GLY A C 1
ATOM 635 O O . GLY A 1 81 ? 0.411 -23.766 -8.713 1.00 63.59 81 GLY A O 1
ATOM 636 N N . GLU A 1 82 ? 1.256 -21.989 -9.800 1.00 64.94 82 GLU A N 1
ATOM 637 C CA . GLU A 1 82 ? 2.064 -21.492 -8.680 1.00 64.94 82 GLU A CA 1
ATOM 638 C C . GLU A 1 82 ? 1.349 -20.403 -7.858 1.00 64.94 82 GLU A C 1
ATOM 640 O O . GLU A 1 82 ? 1.796 -20.090 -6.754 1.00 64.94 82 GLU A O 1
ATOM 645 N N . GLY A 1 83 ? 0.233 -19.858 -8.359 1.00 62.47 83 GLY A N 1
ATOM 646 C CA . GLY A 1 83 ? -0.562 -18.817 -7.701 1.00 62.47 83 GLY A CA 1
ATOM 647 C C . GLY A 1 83 ? 0.145 -17.463 -7.623 1.00 62.47 83 GLY A C 1
ATOM 648 O O . GLY A 1 83 ? -0.134 -16.671 -6.725 1.00 62.47 83 GLY A O 1
ATOM 649 N N . LYS A 1 84 ? 1.110 -17.205 -8.512 1.00 65.50 84 LYS A N 1
ATOM 650 C CA . LYS A 1 84 ? 1.894 -15.969 -8.535 1.00 65.50 84 LYS A CA 1
ATOM 651 C C . LYS A 1 84 ? 1.244 -14.941 -9.441 1.00 65.50 84 LYS A C 1
ATOM 653 O O . LYS A 1 84 ? 0.798 -15.246 -10.545 1.00 65.50 84 LYS A O 1
ATOM 658 N N . THR A 1 85 ? 1.290 -13.687 -9.011 1.00 67.12 85 THR A N 1
ATOM 659 C CA . THR A 1 85 ? 0.920 -12.558 -9.852 1.00 67.12 85 THR A CA 1
ATOM 660 C C . THR A 1 85 ? 2.095 -12.177 -10.755 1.00 67.12 85 THR A C 1
ATOM 662 O O . THR A 1 85 ? 3.129 -11.679 -10.304 1.00 67.12 85 THR A O 1
ATOM 665 N N . LEU A 1 86 ? 1.940 -12.410 -12.056 1.00 70.50 86 LEU A N 1
ATOM 666 C CA . LEU A 1 86 ? 2.941 -12.129 -13.081 1.00 70.50 86 LEU A CA 1
ATOM 667 C C . LEU A 1 86 ? 2.627 -10.832 -13.823 1.00 70.50 86 LEU A C 1
ATOM 669 O O . LEU A 1 86 ? 1.470 -10.471 -13.998 1.00 70.50 86 LEU A O 1
ATOM 673 N N . LYS A 1 87 ? 3.673 -10.142 -14.291 1.00 76.00 87 LYS A N 1
ATOM 674 C CA . LYS A 1 87 ? 3.587 -8.861 -15.009 1.00 76.00 87 LYS A CA 1
ATOM 675 C C . LYS A 1 87 ? 3.919 -9.048 -16.490 1.00 76.00 87 LYS A C 1
ATOM 677 O O . LYS A 1 87 ? 5.020 -9.483 -16.817 1.00 76.00 87 LYS A O 1
ATOM 682 N N . LEU A 1 88 ? 3.018 -8.637 -17.382 1.00 77.31 88 LEU A N 1
ATOM 683 C CA . LEU A 1 88 ? 3.237 -8.598 -18.833 1.00 77.31 88 LEU A CA 1
ATOM 684 C C . LEU A 1 88 ? 3.062 -7.171 -19.344 1.00 77.31 88 LEU A C 1
ATOM 686 O O . LEU A 1 88 ? 1.989 -6.588 -19.221 1.00 77.31 88 LEU A O 1
ATOM 690 N N . PHE A 1 89 ? 4.104 -6.609 -19.949 1.00 76.75 89 PHE A N 1
ATOM 691 C CA . PHE A 1 89 ? 4.005 -5.330 -20.644 1.00 76.75 89 PHE A CA 1
ATOM 692 C C . PHE A 1 89 ? 3.717 -5.543 -22.133 1.00 76.75 89 PHE A C 1
ATOM 694 O O . PHE A 1 89 ? 4.315 -6.400 -22.778 1.00 76.75 89 PHE A O 1
ATOM 701 N N . ILE A 1 90 ? 2.820 -4.729 -22.681 1.00 72.88 90 ILE A N 1
ATOM 702 C CA . ILE A 1 90 ? 2.427 -4.711 -24.087 1.00 72.88 90 ILE A CA 1
ATOM 703 C C . ILE A 1 90 ? 2.531 -3.280 -24.598 1.00 72.88 90 ILE A C 1
ATOM 705 O O . ILE A 1 90 ? 1.899 -2.375 -24.062 1.00 72.88 90 ILE A O 1
ATOM 709 N N . SER A 1 91 ? 3.269 -3.068 -25.682 1.00 69.56 91 SER A N 1
ATOM 710 C CA . SER A 1 91 ? 3.438 -1.742 -26.281 1.00 69.56 91 SER A CA 1
ATOM 711 C C . SER A 1 91 ? 2.150 -1.196 -26.911 1.00 69.56 91 SER A C 1
ATOM 713 O O . SER A 1 91 ? 1.389 -1.918 -27.553 1.00 69.56 91 SER A O 1
ATOM 715 N N . ASN A 1 92 ? 1.948 0.124 -26.834 1.00 69.12 92 ASN A N 1
ATOM 716 C CA . ASN A 1 92 ? 0.846 0.810 -27.521 1.00 69.12 92 ASN A CA 1
ATOM 717 C C . ASN A 1 92 ? 0.864 0.662 -29.049 1.00 69.12 92 ASN A C 1
ATOM 719 O O . ASN A 1 92 ? -0.166 0.887 -29.683 1.00 69.12 92 ASN A O 1
ATOM 723 N N . SER A 1 93 ? 1.998 0.290 -29.650 1.00 67.12 93 SER A N 1
ATOM 724 C CA . SER A 1 93 ? 2.088 0.048 -31.094 1.00 67.12 93 SER A CA 1
ATOM 725 C C . SER A 1 93 ? 1.170 -1.088 -31.560 1.00 67.12 93 SER A C 1
ATOM 727 O O . SER A 1 93 ? 0.648 -1.021 -32.675 1.00 67.12 93 SER A O 1
ATOM 729 N N . VAL A 1 94 ? 0.919 -2.076 -30.693 1.00 64.00 94 VAL A N 1
ATOM 730 C CA . VAL A 1 94 ? 0.118 -3.276 -30.989 1.00 64.00 94 VAL A CA 1
ATOM 731 C C . VAL A 1 94 ? -1.261 -3.286 -30.311 1.00 64.00 94 VAL A C 1
ATOM 733 O O . VAL A 1 94 ? -2.121 -4.082 -30.684 1.00 64.00 94 VAL A O 1
ATOM 736 N N . LEU A 1 95 ? -1.507 -2.378 -29.361 1.00 65.19 95 LEU A N 1
ATOM 737 C CA . LEU A 1 95 ? -2.799 -2.240 -28.678 1.00 65.19 95 LEU A CA 1
ATOM 738 C C . LEU A 1 95 ? -3.832 -1.489 -29.529 1.00 65.19 95 LEU A C 1
ATOM 740 O O . LEU A 1 95 ? -3.497 -0.520 -30.220 1.00 65.19 95 LEU A O 1
ATOM 744 N N . ASP A 1 96 ? -5.105 -1.875 -29.422 1.00 60.56 96 ASP A N 1
ATOM 745 C CA . ASP A 1 96 ? -6.211 -1.144 -30.042 1.00 60.56 96 ASP A CA 1
ATOM 746 C C . ASP A 1 96 ? -6.353 0.261 -29.436 1.00 60.56 96 ASP A C 1
ATOM 748 O O . ASP A 1 96 ? -6.071 0.526 -28.260 1.00 60.56 96 ASP A O 1
ATOM 752 N N . THR A 1 97 ? -6.783 1.189 -30.279 1.00 51.44 97 THR A N 1
ATOM 753 C CA . THR A 1 97 ? -7.151 2.555 -29.936 1.00 51.44 97 THR A CA 1
ATOM 754 C C . THR A 1 97 ? -8.445 2.661 -29.132 1.00 51.44 97 THR A C 1
ATOM 756 O O . THR A 1 97 ? -8.638 3.688 -28.487 1.00 51.44 97 THR A O 1
ATOM 759 N N . ALA A 1 98 ? -9.277 1.611 -29.099 1.00 45.44 98 ALA A N 1
ATOM 760 C CA . ALA A 1 98 ? -10.483 1.546 -28.266 1.00 45.44 98 ALA A CA 1
ATOM 761 C C . ALA A 1 98 ? -10.193 1.665 -26.753 1.00 45.44 98 ALA A C 1
ATOM 763 O O . ALA A 1 98 ? -11.065 2.047 -25.985 1.00 45.44 98 ALA A O 1
ATOM 764 N N . GLY A 1 99 ? -8.946 1.418 -26.328 1.00 43.44 99 GLY A N 1
ATOM 765 C CA . GLY A 1 99 ? -8.474 1.672 -24.963 1.00 43.44 99 GLY A CA 1
ATOM 766 C C . GLY A 1 99 ? -7.512 2.858 -24.837 1.00 43.44 99 GLY A C 1
ATOM 767 O O . GLY A 1 99 ? -6.661 2.833 -23.949 1.00 43.44 99 GLY A O 1
ATOM 768 N N . LYS A 1 100 ? -7.531 3.838 -25.755 1.00 39.38 100 LYS A N 1
ATOM 769 C CA . LYS A 1 100 ? -6.706 5.056 -25.636 1.00 39.38 100 LYS A CA 1
ATOM 770 C C . LYS A 1 100 ? -6.921 5.702 -24.253 1.00 39.38 100 LYS A C 1
ATOM 772 O O . LYS A 1 100 ? -8.068 5.810 -23.823 1.00 39.38 100 LYS A O 1
ATOM 777 N N . PRO A 1 101 ? -5.868 6.215 -23.589 1.00 38.09 101 PRO A N 1
ATOM 778 C CA . PRO A 1 101 ? -6.055 7.193 -22.521 1.00 38.09 101 PRO A CA 1
ATOM 779 C C . PRO A 1 101 ? -6.754 8.408 -23.142 1.00 38.09 101 PRO A C 1
ATOM 781 O O . PRO A 1 101 ? -6.142 9.107 -23.949 1.00 38.09 101 PRO A O 1
ATOM 784 N N . GLY A 1 102 ? -8.049 8.598 -22.871 1.00 33.28 102 GLY A N 1
ATOM 785 C CA . GLY A 1 102 ? -8.816 9.728 -23.418 1.00 33.28 102 GLY A CA 1
ATOM 786 C C . GLY A 1 102 ? -10.262 9.475 -23.867 1.00 33.28 102 GLY A C 1
ATOM 787 O O . GLY A 1 102 ? -10.827 10.358 -24.507 1.00 33.28 102 GLY A O 1
ATOM 788 N N . GLY A 1 103 ? -10.884 8.331 -23.565 1.00 29.67 103 GLY A N 1
ATOM 789 C CA . GLY A 1 103 ? -12.341 8.195 -23.709 1.00 29.67 103 GLY A CA 1
ATOM 790 C C . GLY A 1 103 ? -13.066 9.056 -22.669 1.00 29.67 103 GLY A C 1
ATOM 791 O O . GLY A 1 103 ? -12.913 8.828 -21.475 1.00 29.67 103 GLY A O 1
ATOM 792 N N . THR A 1 104 ? -13.824 10.057 -23.114 1.00 30.14 104 THR A N 1
ATOM 793 C CA . THR A 1 104 ? -14.607 10.997 -22.285 1.00 30.14 104 THR A CA 1
ATOM 794 C C . THR A 1 104 ? -16.025 10.486 -22.015 1.00 30.14 104 THR A C 1
ATOM 796 O O . THR A 1 104 ? -16.967 11.271 -21.939 1.00 30.14 104 THR A O 1
ATOM 799 N N . ASP A 1 105 ? -16.193 9.176 -21.846 1.00 28.58 105 ASP A N 1
ATOM 800 C CA . ASP A 1 105 ? -17.514 8.600 -21.611 1.00 28.58 105 ASP A CA 1
ATOM 801 C C . ASP A 1 105 ? -17.755 8.407 -20.114 1.00 28.58 105 ASP A C 1
ATOM 803 O O . ASP A 1 105 ? -17.127 7.588 -19.441 1.00 28.58 105 ASP A O 1
ATOM 807 N N . ASN A 1 106 ? -18.671 9.232 -19.603 1.00 27.84 106 ASN A N 1
ATOM 808 C CA . ASN A 1 106 ? -19.163 9.240 -18.232 1.00 27.84 106 ASN A CA 1
ATOM 809 C C . ASN A 1 106 ? -19.769 7.877 -17.867 1.00 27.84 106 ASN A C 1
ATOM 811 O O . ASN A 1 106 ? -20.946 7.616 -18.121 1.00 27.84 106 ASN A O 1
ATOM 815 N N . TYR A 1 107 ? -18.977 7.024 -17.227 1.00 32.47 107 TYR A N 1
ATOM 816 C CA . TYR A 1 107 ? -19.486 5.878 -16.489 1.00 32.47 107 TYR A CA 1
ATOM 817 C C . TYR A 1 107 ? -20.074 6.380 -15.163 1.00 32.47 107 TYR A C 1
ATOM 819 O O . TYR A 1 107 ? -19.363 6.949 -14.335 1.00 32.47 107 TYR A O 1
ATOM 827 N N . ASN A 1 108 ? -21.381 6.173 -14.980 1.00 27.88 108 ASN A N 1
ATOM 828 C CA . ASN A 1 108 ? -22.104 6.366 -13.722 1.00 27.88 108 ASN A CA 1
ATOM 829 C C . ASN A 1 108 ? -22.462 4.997 -13.140 1.00 27.88 108 ASN A C 1
ATOM 831 O O . ASN A 1 108 ? -23.480 4.415 -13.522 1.00 27.88 108 ASN A O 1
ATOM 835 N N . PRO A 1 109 ? -21.675 4.479 -12.199 1.00 32.72 109 PRO A N 1
ATOM 836 C CA . PRO A 1 109 ? -22.102 3.320 -11.431 1.00 32.72 109 PRO A CA 1
ATOM 837 C C . PRO A 1 109 ? -23.065 3.795 -10.380 1.00 32.72 109 PRO A C 1
ATOM 839 O O . PRO A 1 109 ? -22.799 4.739 -9.635 1.00 32.72 109 PRO A O 1
ATOM 842 N N . VAL A 1 110 ? -24.204 3.124 -10.349 1.00 38.44 110 VAL A N 1
ATOM 843 C CA . VAL A 1 110 ? -25.137 3.212 -9.242 1.00 38.44 110 VAL A CA 1
ATOM 844 C C . VAL A 1 110 ? -24.416 2.627 -8.031 1.00 38.44 110 VAL A C 1
ATOM 846 O O . VAL A 1 110 ? -24.398 1.418 -7.831 1.00 38.44 110 VAL A O 1
ATOM 849 N N . VAL A 1 111 ? -23.767 3.491 -7.258 1.00 39.59 111 VAL A N 1
ATOM 850 C CA . VAL A 1 111 ? -23.310 3.172 -5.909 1.00 39.59 111 VAL A CA 1
ATOM 851 C C . VAL A 1 111 ? -24.292 3.853 -4.983 1.00 39.59 111 VAL A C 1
ATOM 853 O O . VAL A 1 111 ? -24.492 5.067 -5.052 1.00 39.59 111 VAL A O 1
ATOM 856 N N . ASP A 1 112 ? -24.959 3.043 -4.175 1.00 43.94 112 ASP A N 1
ATOM 857 C CA . ASP A 1 112 ? -25.838 3.505 -3.116 1.00 43.94 112 ASP A CA 1
ATOM 858 C C . ASP A 1 112 ? -25.064 4.500 -2.235 1.00 43.94 112 ASP A C 1
ATOM 860 O O . ASP A 1 112 ? -24.077 4.165 -1.577 1.00 43.94 112 ASP A O 1
ATOM 864 N N . ASN A 1 113 ? -25.440 5.774 -2.326 1.00 53.53 113 ASN A N 1
ATOM 865 C CA . ASN A 1 113 ? -24.592 6.928 -2.017 1.00 53.53 113 ASN A CA 1
ATOM 866 C C . ASN A 1 113 ? -24.519 7.235 -0.503 1.00 53.53 113 ASN A C 1
ATOM 868 O O . ASN A 1 113 ? -24.357 8.387 -0.105 1.00 53.53 113 ASN A O 1
ATOM 872 N N . ASN A 1 114 ? -24.664 6.210 0.344 1.00 61.09 114 ASN A N 1
ATOM 873 C CA . ASN A 1 114 ? -24.796 6.336 1.798 1.00 61.09 114 ASN A CA 1
ATOM 874 C C . ASN A 1 114 ? -23.783 5.513 2.612 1.00 61.09 114 ASN A C 1
ATOM 876 O O . ASN A 1 114 ? -23.766 5.632 3.838 1.00 61.09 114 ASN A O 1
ATOM 880 N N . GLU A 1 115 ? -22.926 4.695 1.992 1.00 75.56 115 GLU A N 1
ATOM 881 C CA . GLU A 1 115 ? -21.983 3.875 2.760 1.00 75.56 115 GLU A CA 1
ATOM 882 C C . GLU A 1 115 ? -20.756 4.689 3.230 1.00 75.56 115 GLU A C 1
ATOM 884 O O . GLU A 1 115 ? -20.035 5.320 2.448 1.00 75.56 115 GLU A O 1
ATOM 889 N N . LYS A 1 116 ? -20.503 4.691 4.544 1.00 89.06 116 LYS A N 1
ATOM 890 C CA . LYS A 1 116 ? -19.291 5.268 5.138 1.00 89.06 116 LYS A CA 1
ATOM 891 C C . LYS A 1 116 ? -18.133 4.291 4.929 1.00 89.06 116 LYS A C 1
ATOM 893 O O . LYS A 1 116 ? -18.070 3.275 5.605 1.00 89.06 116 LYS A O 1
ATOM 898 N N . VAL A 1 117 ? -17.196 4.600 4.037 1.00 88.31 117 VAL A N 1
ATOM 899 C CA . VAL A 1 117 ? -16.008 3.760 3.784 1.00 88.31 117 VAL A CA 1
ATOM 900 C C . VAL A 1 117 ? -14.723 4.488 4.160 1.00 88.31 117 VAL A C 1
ATOM 902 O O . VAL A 1 117 ? -14.631 5.705 4.001 1.00 88.31 117 VAL A O 1
ATOM 905 N N . ILE A 1 118 ? -13.720 3.779 4.670 1.00 91.38 118 ILE A N 1
ATOM 906 C CA . ILE A 1 118 ? -12.420 4.354 5.047 1.00 91.38 118 ILE A CA 1
ATOM 907 C C . ILE A 1 118 ? -11.297 3.378 4.690 1.00 91.38 118 ILE A C 1
ATOM 909 O O . ILE A 1 118 ? -11.431 2.173 4.897 1.00 91.38 118 ILE A O 1
ATOM 913 N N . ALA A 1 119 ? -10.184 3.897 4.173 1.00 93.38 119 ALA A N 1
ATOM 914 C CA . ALA A 1 119 ? -8.977 3.108 3.957 1.00 93.38 119 ALA A CA 1
ATOM 915 C C . ALA A 1 119 ? -7.958 3.437 5.051 1.00 93.38 119 ALA A C 1
ATOM 917 O O . ALA A 1 119 ? -7.378 4.526 5.072 1.00 93.38 119 ALA A O 1
ATOM 918 N N . LEU A 1 120 ? -7.753 2.507 5.979 1.00 98.38 120 LEU A N 1
ATOM 919 C CA . LEU A 1 120 ? -6.670 2.597 6.953 1.00 98.38 120 LEU A CA 1
ATOM 920 C C . LEU A 1 120 ? -5.407 1.988 6.337 1.00 98.38 120 LEU A C 1
ATOM 922 O O . LEU A 1 120 ? -5.464 0.904 5.756 1.00 98.38 120 LEU A O 1
ATOM 926 N N . SER A 1 121 ? -4.282 2.697 6.430 1.00 98.38 121 SER A N 1
ATOM 927 C CA . SER A 1 121 ? -3.013 2.248 5.859 1.00 98.38 121 SER A CA 1
ATOM 928 C C . SER A 1 121 ? -1.846 2.373 6.828 1.00 98.38 121 SER A C 1
ATOM 930 O O . SER A 1 121 ? -1.832 3.285 7.656 1.00 98.38 121 SER A O 1
ATOM 932 N N . PHE A 1 122 ? -0.882 1.463 6.692 1.00 98.81 122 PHE A N 1
ATOM 933 C CA . PHE A 1 122 ? 0.293 1.361 7.554 1.00 98.81 122 PHE A CA 1
ATOM 934 C C . PHE A 1 122 ? 1.581 1.364 6.732 1.00 98.81 122 PHE A C 1
ATOM 936 O O . PHE A 1 122 ? 1.729 0.532 5.838 1.00 98.81 122 PHE A O 1
ATOM 943 N N . ASP A 1 123 ? 2.494 2.277 7.046 1.00 98.69 123 ASP A N 1
ATOM 944 C CA . ASP A 1 123 ? 3.808 2.393 6.408 1.00 98.69 123 ASP A CA 1
ATOM 945 C C . ASP A 1 123 ? 4.919 1.792 7.298 1.00 98.69 123 ASP A C 1
ATOM 947 O O . ASP A 1 123 ? 4.774 1.660 8.517 1.00 98.69 123 ASP A O 1
ATOM 951 N N . ASP A 1 124 ? 6.060 1.509 6.667 1.00 98.31 124 ASP A N 1
ATOM 952 C CA . ASP A 1 124 ? 7.366 1.153 7.251 1.00 98.31 124 ASP A CA 1
ATOM 953 C C . ASP A 1 124 ? 7.579 -0.295 7.723 1.00 98.31 124 ASP A C 1
ATOM 955 O O . ASP A 1 124 ? 8.679 -0.647 8.165 1.00 98.31 124 ASP A O 1
ATOM 959 N N . GLY A 1 125 ? 6.571 -1.154 7.605 1.00 96.50 125 GLY A N 1
ATOM 960 C CA . GLY A 1 125 ? 6.684 -2.574 7.922 1.00 96.50 125 GLY A CA 1
ATOM 961 C C . GLY A 1 125 ? 7.488 -3.419 6.906 1.00 96.50 125 GLY A C 1
ATOM 962 O O . GLY A 1 125 ? 8.056 -2.897 5.936 1.00 96.50 125 GLY A O 1
ATOM 963 N N . PRO A 1 126 ? 7.485 -4.759 7.086 1.00 98.06 126 PRO A N 1
ATOM 964 C CA . PRO A 1 126 ? 6.924 -5.454 8.245 1.00 98.06 126 PRO A CA 1
ATOM 965 C C . PRO A 1 126 ? 7.866 -5.378 9.452 1.00 98.06 126 PRO A C 1
ATOM 967 O O . PRO A 1 126 ? 9.050 -5.691 9.361 1.00 98.06 126 PRO A O 1
ATOM 970 N N . ASN A 1 127 ? 7.335 -5.035 10.623 1.00 97.88 127 ASN A N 1
ATOM 971 C CA . ASN A 1 127 ? 8.056 -5.149 11.883 1.00 97.88 127 ASN A CA 1
ATOM 972 C C . ASN A 1 127 ? 7.739 -6.499 12.559 1.00 97.88 127 ASN A C 1
ATOM 974 O O . ASN A 1 127 ? 6.573 -6.767 12.854 1.00 97.88 127 ASN A O 1
ATOM 978 N N . PRO A 1 128 ? 8.742 -7.326 12.909 1.00 97.12 128 PRO A N 1
ATOM 979 C CA . PRO A 1 128 ? 8.505 -8.671 13.440 1.00 97.12 128 PRO A CA 1
ATOM 980 C C . PRO A 1 128 ? 7.856 -8.705 14.833 1.00 97.12 128 PRO A C 1
ATOM 982 O O . PRO A 1 128 ? 7.406 -9.761 15.264 1.00 97.12 128 PRO A O 1
ATOM 985 N N . LEU A 1 129 ? 7.806 -7.578 15.550 1.00 96.62 129 LEU A N 1
ATOM 986 C CA . LEU A 1 129 ? 7.184 -7.477 16.874 1.00 96.62 129 LEU A CA 1
ATOM 987 C C . LEU A 1 129 ? 5.813 -6.796 16.829 1.00 96.62 129 LEU A C 1
ATOM 989 O O . LEU A 1 129 ? 4.915 -7.177 17.576 1.00 96.62 129 LEU A O 1
ATOM 993 N N . GLN A 1 130 ? 5.659 -5.767 15.997 1.00 98.06 130 GLN A N 1
ATOM 994 C CA . GLN A 1 130 ? 4.468 -4.918 15.988 1.00 98.06 130 GLN A CA 1
ATOM 995 C C . GLN A 1 130 ? 3.444 -5.352 14.935 1.00 98.06 130 GLN A C 1
ATOM 997 O O . GLN A 1 130 ? 2.264 -5.466 15.268 1.00 98.06 130 GLN A O 1
ATOM 1002 N N . THR A 1 131 ? 3.869 -5.686 13.712 1.00 98.56 131 THR A N 1
ATOM 1003 C CA . THR A 1 131 ? 2.947 -6.094 12.642 1.00 98.56 131 THR A CA 1
ATOM 1004 C C . THR A 1 131 ? 2.118 -7.329 13.022 1.00 98.56 131 THR A C 1
ATOM 1006 O O . THR A 1 131 ? 0.908 -7.286 12.816 1.00 98.56 131 THR A O 1
ATOM 1009 N N . PRO A 1 132 ? 2.662 -8.396 13.654 1.00 98.56 132 PRO A N 1
ATOM 1010 C CA . PRO A 1 132 ? 1.839 -9.532 14.081 1.00 98.56 132 PRO A CA 1
ATOM 1011 C C . PRO A 1 132 ? 0.710 -9.155 15.048 1.00 98.56 132 PRO A C 1
ATOM 1013 O O . PRO A 1 132 ? -0.405 -9.643 14.888 1.00 98.56 132 PRO A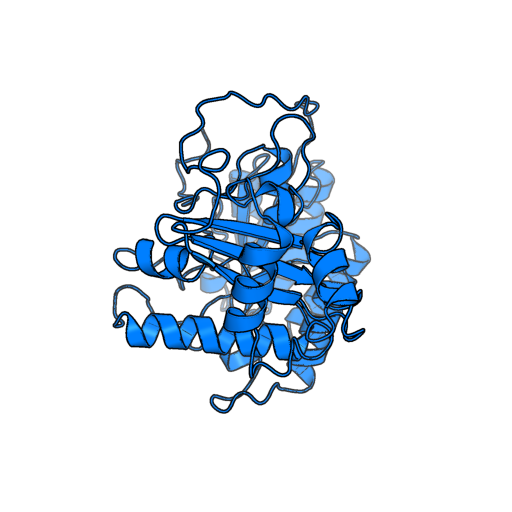 O 1
ATOM 1016 N N . ARG A 1 133 ? 0.967 -8.239 15.994 1.00 98.31 133 ARG A N 1
ATOM 1017 C CA . ARG A 1 133 ? -0.048 -7.752 16.947 1.00 98.31 133 ARG A CA 1
ATOM 1018 C C . ARG A 1 133 ? -1.174 -7.009 16.232 1.00 98.31 133 ARG A C 1
ATOM 1020 O O . ARG A 1 133 ? -2.339 -7.173 16.581 1.00 98.31 133 ARG A O 1
ATOM 1027 N N . LEU A 1 134 ? -0.819 -6.205 15.230 1.00 98.69 134 LEU A N 1
ATOM 1028 C CA . LEU A 1 134 ? -1.784 -5.511 14.385 1.00 98.69 134 LEU A CA 1
ATOM 1029 C C . LEU A 1 134 ? -2.599 -6.500 13.536 1.00 98.69 134 LEU A C 1
ATOM 1031 O O . LEU A 1 134 ? -3.809 -6.340 13.419 1.00 98.69 134 LEU A O 1
ATOM 1035 N N . LEU A 1 135 ? -1.977 -7.553 12.996 1.00 98.69 135 LEU A N 1
ATOM 1036 C CA . LEU A 1 135 ? -2.692 -8.604 12.259 1.00 98.69 135 LEU A CA 1
ATOM 1037 C C . LEU A 1 135 ? -3.680 -9.364 13.151 1.00 98.69 135 LEU A C 1
ATOM 1039 O O . LEU A 1 135 ? -4.781 -9.661 12.696 1.00 98.69 135 LEU A O 1
ATOM 1043 N N . ASP A 1 136 ? -3.343 -9.603 14.423 1.00 98.56 136 ASP A N 1
ATOM 1044 C CA . ASP A 1 136 ? -4.293 -10.172 15.387 1.00 98.56 136 ASP A CA 1
ATOM 1045 C C . ASP A 1 136 ? -5.514 -9.259 15.581 1.00 98.56 136 ASP A C 1
ATOM 1047 O O . ASP A 1 136 ? -6.632 -9.747 15.710 1.00 98.56 136 ASP A O 1
ATOM 1051 N N . MET A 1 137 ? -5.330 -7.933 15.606 1.00 98.38 137 MET A N 1
ATOM 1052 C CA . MET A 1 137 ? -6.445 -6.978 15.684 1.00 98.38 137 MET A CA 1
ATOM 1053 C C . MET A 1 137 ? -7.289 -7.016 14.407 1.00 98.38 137 MET A C 1
ATOM 1055 O O . MET A 1 137 ? -8.509 -7.122 14.482 1.00 98.38 137 MET A O 1
ATOM 1059 N N . ILE A 1 138 ? -6.645 -6.968 13.241 1.00 98.06 138 ILE A N 1
ATOM 1060 C CA . ILE A 1 138 ? -7.307 -7.004 11.930 1.00 98.06 138 ILE A CA 1
ATOM 1061 C C . ILE A 1 138 ? -8.190 -8.249 11.801 1.00 98.06 138 ILE A C 1
ATOM 1063 O O . ILE A 1 138 ? -9.351 -8.137 11.413 1.00 98.06 138 ILE A O 1
ATOM 1067 N N . GLU A 1 139 ? -7.667 -9.412 12.195 1.00 97.81 139 GLU A N 1
ATOM 1068 C CA . GLU A 1 139 ? -8.403 -10.675 12.218 1.00 97.81 139 GLU A CA 1
ATOM 1069 C C . GLU A 1 139 ? -9.582 -10.637 13.199 1.00 97.81 139 GLU A C 1
ATOM 1071 O O . GLU A 1 139 ? -10.703 -10.974 12.818 1.00 97.81 139 GLU A O 1
ATOM 1076 N N . ARG A 1 140 ? -9.367 -10.164 14.439 1.00 98.19 140 ARG A N 1
ATOM 1077 C CA . ARG A 1 140 ? -10.434 -10.049 15.454 1.00 98.19 140 ARG A CA 1
ATOM 1078 C C . ARG A 1 140 ? -11.589 -9.157 15.005 1.00 98.19 140 ARG A C 1
ATOM 1080 O O . ARG A 1 140 ? -12.741 -9.484 15.275 1.00 98.19 140 ARG A O 1
ATOM 1087 N N . TYR A 1 141 ? -11.285 -8.032 14.362 1.00 97.50 141 TYR A N 1
ATOM 1088 C CA . TYR A 1 141 ? -12.291 -7.072 13.907 1.00 97.50 141 TYR A CA 1
ATOM 1089 C C . TYR A 1 141 ? -12.861 -7.397 12.519 1.00 97.50 141 TYR A C 1
ATOM 1091 O O . TYR A 1 141 ? -13.842 -6.775 12.116 1.00 97.50 141 TYR A O 1
ATOM 1099 N N . GLY A 1 142 ? -12.275 -8.349 11.783 1.00 94.75 142 GLY A N 1
ATOM 1100 C CA . GLY A 1 142 ? -12.710 -8.711 10.431 1.00 94.75 142 GLY A CA 1
ATOM 1101 C C . GLY A 1 142 ? -12.590 -7.561 9.426 1.00 94.75 142 GLY A C 1
ATOM 1102 O O . GLY A 1 142 ? -13.434 -7.424 8.540 1.00 94.75 142 GLY A O 1
ATOM 1103 N N . ILE A 1 143 ? -11.580 -6.701 9.588 1.00 96.62 143 ILE A N 1
ATOM 1104 C CA . ILE A 1 143 ? -11.353 -5.527 8.733 1.00 96.62 143 ILE A CA 1
ATOM 1105 C C . ILE A 1 143 ? -10.279 -5.797 7.676 1.00 96.62 143 ILE A C 1
ATOM 1107 O O . ILE A 1 143 ? -9.505 -6.742 7.786 1.00 96.62 143 ILE A O 1
ATOM 1111 N N . LYS A 1 144 ? -10.192 -4.923 6.670 1.00 90.62 144 LYS A N 1
ATOM 1112 C CA . LYS A 1 144 ? -9.107 -4.910 5.680 1.00 90.62 144 LYS A CA 1
ATOM 1113 C C . LYS A 1 144 ? -8.352 -3.591 5.747 1.00 90.62 144 LYS A C 1
ATOM 1115 O O . LYS A 1 144 ? -8.957 -2.540 5.953 1.00 90.62 144 LYS A O 1
ATOM 1120 N N . VAL A 1 145 ? -7.039 -3.642 5.556 1.00 98.12 145 VAL A N 1
ATOM 1121 C CA . VAL A 1 145 ? -6.165 -2.459 5.531 1.00 98.12 145 VAL A CA 1
ATOM 1122 C C . VAL A 1 145 ? -5.154 -2.579 4.386 1.00 98.12 145 VAL A C 1
ATOM 1124 O O . VAL A 1 145 ? -5.000 -3.656 3.805 1.00 98.12 145 VAL A O 1
ATOM 1127 N N . THR A 1 146 ? -4.450 -1.492 4.066 1.00 98.12 146 THR A N 1
ATOM 1128 C CA . THR A 1 146 ? -3.353 -1.508 3.081 1.00 98.12 146 THR A CA 1
ATOM 1129 C C . THR A 1 146 ? -2.011 -1.237 3.763 1.00 98.12 146 THR A C 1
ATOM 1131 O O . THR A 1 146 ? -1.851 -0.216 4.427 1.00 98.12 146 THR A O 1
ATOM 1134 N N . PHE A 1 147 ? -1.021 -2.105 3.570 1.00 98.88 147 PHE A N 1
ATOM 1135 C CA . PHE A 1 147 ? 0.334 -1.928 4.096 1.00 98.88 147 PHE A CA 1
ATOM 1136 C C . PHE A 1 147 ? 1.301 -1.468 3.006 1.00 98.88 147 PHE A C 1
ATOM 1138 O O . PHE A 1 147 ? 1.363 -2.100 1.959 1.00 98.88 147 PHE A O 1
ATOM 1145 N N . PHE A 1 148 ? 2.109 -0.439 3.246 1.00 98.69 148 PHE A N 1
ATOM 1146 C CA . PHE A 1 148 ? 3.205 -0.040 2.362 1.00 98.69 148 PHE A CA 1
ATOM 1147 C C . PHE A 1 148 ? 4.538 -0.497 2.957 1.00 98.69 148 PHE A C 1
ATOM 1149 O O . PHE A 1 148 ? 5.037 0.082 3.919 1.00 98.69 148 PHE A O 1
ATOM 1156 N N . GLN A 1 149 ? 5.118 -1.544 2.367 1.00 98.56 149 GLN A N 1
ATOM 1157 C CA . GLN A 1 149 ? 6.265 -2.246 2.945 1.00 98.56 149 GLN A CA 1
ATOM 1158 C C . GLN A 1 149 ? 7.606 -1.703 2.446 1.00 98.56 149 GLN A C 1
ATOM 1160 O O . GLN A 1 149 ? 7.790 -1.466 1.245 1.00 98.56 149 GLN A O 1
ATOM 1165 N N . ILE A 1 150 ? 8.567 -1.583 3.362 1.00 98.81 150 ILE A N 1
ATOM 1166 C CA . ILE A 1 150 ? 9.964 -1.277 3.048 1.00 98.81 150 ILE A CA 1
ATOM 1167 C C . ILE A 1 150 ? 10.683 -2.577 2.681 1.00 98.81 150 ILE A C 1
ATOM 1169 O O . ILE A 1 150 ? 10.677 -3.552 3.431 1.00 98.81 150 ILE A O 1
ATOM 1173 N N . GLY A 1 151 ? 11.368 -2.590 1.540 1.00 98.44 151 GLY A N 1
ATOM 1174 C CA . GLY A 1 151 ? 12.056 -3.787 1.053 1.00 98.44 151 GLY A CA 1
ATOM 1175 C C . GLY A 1 151 ? 13.150 -4.314 1.993 1.00 98.44 151 GLY A C 1
ATOM 1176 O O . GLY A 1 151 ? 13.259 -5.529 2.154 1.00 98.44 151 GLY A O 1
ATOM 1177 N N . GLU A 1 152 ? 13.900 -3.441 2.679 1.00 98.62 152 GLU A N 1
ATOM 1178 C CA . GLU A 1 152 ? 14.893 -3.839 3.696 1.00 98.62 152 GLU A CA 1
ATOM 1179 C C . GLU A 1 152 ? 14.283 -4.597 4.883 1.00 98.62 152 GLU A C 1
ATOM 1181 O O . GLU A 1 152 ? 14.984 -5.380 5.523 1.00 98.62 152 GLU A O 1
ATOM 1186 N N . GLN A 1 153 ? 12.986 -4.425 5.156 1.00 98.56 153 GLN A N 1
ATOM 1187 C CA . GLN A 1 153 ? 12.280 -5.193 6.184 1.00 98.56 153 GLN A CA 1
ATOM 1188 C C . GLN A 1 153 ? 11.830 -6.569 5.676 1.00 98.56 153 GLN A C 1
ATOM 1190 O O . GLN A 1 153 ? 11.531 -7.459 6.469 1.00 98.56 153 GLN A O 1
ATOM 1195 N N . ILE A 1 154 ? 11.795 -6.780 4.357 1.00 98.69 154 ILE A N 1
ATOM 1196 C CA . ILE A 1 154 ? 11.364 -8.038 3.735 1.00 98.69 154 ILE A CA 1
ATOM 1197 C C . ILE A 1 154 ? 12.556 -8.946 3.442 1.00 98.69 154 ILE A C 1
ATOM 1199 O O . ILE A 1 154 ? 12.455 -10.159 3.626 1.00 98.69 154 ILE A O 1
ATOM 1203 N N . GLY A 1 155 ? 13.674 -8.389 2.974 1.00 98.31 155 GLY A N 1
ATOM 1204 C CA . GLY A 1 155 ? 14.825 -9.186 2.574 1.00 98.31 155 GLY A CA 1
ATOM 1205 C C . GLY A 1 155 ? 16.090 -8.394 2.265 1.00 98.31 155 GLY A C 1
ATOM 1206 O O . GLY A 1 155 ? 16.114 -7.163 2.189 1.00 98.31 155 GLY A O 1
ATOM 1207 N N . SER A 1 156 ? 17.182 -9.127 2.075 1.00 98.00 156 SER A N 1
ATOM 1208 C CA . SER A 1 156 ? 18.494 -8.551 1.787 1.00 98.00 156 SER A CA 1
ATOM 1209 C C . SER A 1 156 ? 18.630 -8.076 0.336 1.00 98.00 156 SER A C 1
ATOM 1211 O O . SER A 1 156 ? 17.851 -8.429 -0.549 1.00 98.00 156 SER A O 1
ATOM 1213 N N . LYS A 1 157 ? 19.659 -7.254 0.086 1.00 96.62 157 LYS A N 1
ATOM 1214 C CA . LYS A 1 157 ? 19.935 -6.610 -1.214 1.00 96.62 157 LYS A CA 1
ATOM 1215 C C . LYS A 1 157 ? 20.192 -7.590 -2.365 1.00 96.62 157 LYS A C 1
ATOM 1217 O O . LYS A 1 157 ? 20.141 -7.186 -3.521 1.00 96.62 157 LYS A O 1
ATOM 1222 N N . ASP A 1 158 ? 20.489 -8.845 -2.048 1.00 95.75 158 ASP A N 1
ATOM 1223 C CA . ASP A 1 158 ? 20.661 -9.962 -2.982 1.00 95.75 158 ASP A CA 1
ATOM 1224 C C . ASP A 1 158 ? 19.342 -10.693 -3.311 1.00 95.75 158 ASP A C 1
ATOM 1226 O O . ASP A 1 158 ? 19.356 -11.667 -4.058 1.00 95.75 158 ASP A O 1
ATOM 1230 N N . GLY A 1 159 ? 18.202 -10.227 -2.788 1.00 90.00 159 GLY A N 1
ATOM 1231 C CA . GLY A 1 159 ? 16.873 -10.765 -3.089 1.00 90.00 159 GLY A CA 1
ATOM 1232 C C . GLY A 1 159 ? 16.413 -11.895 -2.165 1.00 90.00 159 GLY A C 1
ATOM 1233 O O . GLY A 1 159 ? 15.363 -12.490 -2.408 1.00 90.00 159 GLY A O 1
ATOM 1234 N N . LYS A 1 160 ? 17.155 -12.208 -1.094 1.00 97.19 160 LYS A N 1
ATOM 1235 C CA . LYS A 1 160 ? 16.747 -13.241 -0.134 1.00 97.19 160 LYS A CA 1
ATOM 1236 C C . LYS A 1 160 ? 15.710 -12.701 0.854 1.00 97.19 160 LYS A C 1
ATOM 1238 O O . LYS A 1 160 ? 16.014 -11.845 1.681 1.00 97.19 160 LYS A O 1
ATOM 1243 N N . VAL A 1 161 ? 14.505 -13.267 0.809 1.00 97.62 161 VAL A N 1
ATOM 1244 C CA . VAL A 1 161 ? 13.410 -12.962 1.744 1.00 97.62 161 VAL A CA 1
ATOM 1245 C C . VAL A 1 161 ? 13.714 -13.516 3.143 1.00 97.62 161 VAL A C 1
ATOM 1247 O O . VAL A 1 161 ? 14.162 -14.657 3.296 1.00 97.62 161 VAL A O 1
ATOM 1250 N N . PHE A 1 162 ? 13.447 -12.720 4.176 1.00 98.50 162 PHE A N 1
ATOM 1251 C CA . PHE A 1 162 ? 13.550 -13.134 5.571 1.00 98.50 162 PHE A CA 1
ATOM 1252 C C . PHE A 1 162 ? 12.352 -14.008 5.978 1.00 98.50 162 PHE A C 1
ATOM 1254 O O . PHE A 1 162 ? 11.210 -13.645 5.691 1.00 98.50 162 PHE A O 1
ATOM 1261 N N . PRO A 1 163 ? 12.567 -15.140 6.681 1.00 98.06 163 PRO A N 1
ATOM 1262 C CA . PRO A 1 163 ? 11.483 -16.063 7.024 1.00 98.06 163 PRO A CA 1
ATOM 1263 C C . PRO A 1 163 ? 10.339 -15.443 7.834 1.00 98.06 163 PRO A C 1
ATOM 1265 O O . PRO A 1 163 ? 9.183 -15.769 7.589 1.00 98.06 163 PRO A O 1
ATOM 1268 N N . GLU A 1 164 ? 10.638 -14.550 8.781 1.00 97.38 164 GLU A N 1
ATOM 1269 C CA . GLU A 1 164 ? 9.598 -13.898 9.591 1.00 97.38 164 GLU A CA 1
ATOM 1270 C C . GLU A 1 164 ? 8.775 -12.907 8.763 1.00 97.38 164 GLU A C 1
ATOM 1272 O O . GLU A 1 164 ? 7.547 -12.935 8.807 1.00 97.38 164 GLU A O 1
ATOM 1277 N N . SER A 1 165 ? 9.430 -12.105 7.923 1.00 98.25 165 SER A N 1
ATOM 1278 C CA . SER A 1 165 ? 8.754 -11.181 7.011 1.00 98.25 165 SER A CA 1
ATOM 1279 C C . SER A 1 165 ? 7.874 -11.924 6.010 1.00 98.25 165 SER A C 1
ATOM 1281 O O . SER A 1 165 ? 6.746 -11.507 5.766 1.00 98.25 165 SER A O 1
ATOM 1283 N N . LYS A 1 166 ? 8.340 -13.071 5.495 1.00 97.31 166 LYS A N 1
ATOM 1284 C CA . LYS A 1 166 ? 7.536 -13.945 4.633 1.00 97.31 166 LYS A CA 1
ATOM 1285 C C . LYS A 1 166 ? 6.213 -14.339 5.298 1.00 97.31 166 LYS A C 1
ATOM 1287 O O . LYS A 1 166 ? 5.159 -14.079 4.727 1.00 97.31 166 LYS A O 1
ATOM 1292 N N . LYS A 1 167 ? 6.265 -14.882 6.521 1.00 98.31 167 LYS A N 1
ATOM 1293 C CA . LYS A 1 167 ? 5.062 -15.283 7.274 1.00 98.31 167 LYS A CA 1
ATOM 1294 C C . LYS A 1 167 ? 4.104 -14.111 7.497 1.00 98.31 167 LYS A C 1
ATOM 1296 O O . LYS A 1 167 ? 2.891 -14.280 7.417 1.00 98.31 167 LYS A O 1
ATOM 1301 N N . ILE A 1 168 ? 4.642 -12.924 7.789 1.00 98.75 168 ILE A N 1
ATOM 1302 C CA . ILE A 1 168 ? 3.841 -11.714 8.011 1.00 98.75 168 ILE A CA 1
ATOM 1303 C C . ILE A 1 168 ? 3.111 -11.302 6.727 1.00 98.75 168 ILE A C 1
ATOM 1305 O O . ILE A 1 168 ? 1.906 -11.057 6.776 1.00 98.75 168 ILE A O 1
ATOM 1309 N N . LEU A 1 169 ? 3.807 -11.262 5.588 1.00 97.56 169 LEU A N 1
ATOM 1310 C CA . LEU A 1 169 ? 3.212 -10.887 4.301 1.00 97.56 169 LEU A CA 1
ATOM 1311 C C . LEU A 1 169 ? 2.187 -11.926 3.820 1.00 97.56 169 LEU A C 1
ATOM 1313 O O . LEU A 1 169 ? 1.116 -11.554 3.351 1.00 97.56 169 LEU A O 1
ATOM 1317 N N . GLU A 1 170 ? 2.458 -13.223 3.986 1.00 89.69 170 GLU A N 1
ATOM 1318 C CA . GLU A 1 170 ? 1.478 -14.284 3.700 1.00 89.69 170 GLU A CA 1
ATOM 1319 C C . GLU A 1 170 ? 0.215 -14.120 4.562 1.00 89.69 170 GLU A C 1
ATOM 1321 O O . GLU A 1 170 ? -0.906 -14.216 4.054 1.00 89.69 170 GLU A O 1
ATOM 1326 N N . ARG A 1 171 ? 0.374 -13.791 5.854 1.00 97.56 171 ARG A N 1
ATOM 1327 C CA . ARG A 1 171 ? -0.762 -13.545 6.752 1.00 97.56 171 ARG A CA 1
ATOM 1328 C C . ARG A 1 171 ? -1.556 -12.301 6.350 1.00 97.56 171 ARG A C 1
ATOM 1330 O O . ARG A 1 171 ? -2.783 -12.363 6.360 1.00 97.56 171 ARG A O 1
ATOM 1337 N N . GLN A 1 172 ? -0.898 -11.213 5.943 1.00 96.69 172 GLN A N 1
ATOM 1338 C CA . GLN A 1 172 ? -1.568 -10.019 5.403 1.00 96.69 172 GLN A CA 1
ATOM 1339 C C . GLN A 1 172 ? -2.497 -10.378 4.239 1.00 96.69 172 GLN A C 1
ATOM 1341 O O . GLN A 1 172 ? -3.670 -10.006 4.261 1.00 96.69 172 GLN A O 1
ATOM 1346 N N . ILE A 1 173 ? -2.003 -11.160 3.273 1.00 88.50 173 ILE A N 1
ATOM 1347 C CA . ILE A 1 173 ? -2.807 -11.611 2.130 1.00 88.50 173 ILE A CA 1
ATOM 1348 C C . ILE A 1 173 ? -3.959 -12.520 2.576 1.00 88.50 173 ILE A C 1
ATOM 1350 O O . ILE A 1 173 ? -5.091 -12.315 2.144 1.00 88.50 173 ILE A O 1
ATOM 1354 N N . SER A 1 174 ? -3.721 -13.472 3.488 1.00 83.31 174 SER A N 1
ATOM 1355 C CA . SER A 1 174 ? -4.783 -14.369 3.981 1.00 83.31 174 SER A CA 1
ATOM 1356 C C . SER A 1 174 ? -5.932 -13.641 4.693 1.00 83.31 174 SER A C 1
ATOM 1358 O O . SER A 1 174 ? -7.065 -14.115 4.672 1.00 83.31 174 SER A O 1
ATOM 1360 N N . LEU A 1 175 ? -5.654 -12.470 5.279 1.00 82.75 175 LEU A N 1
A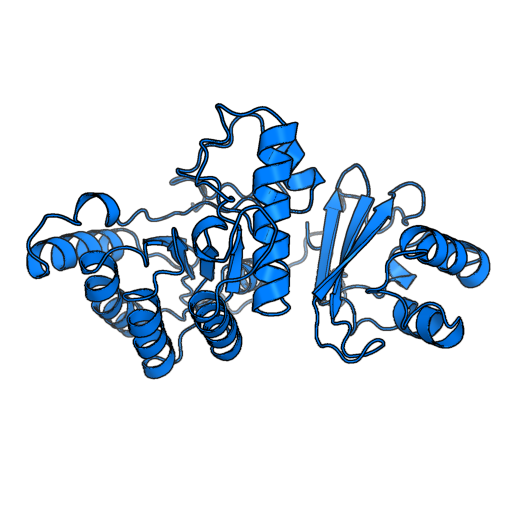TOM 1361 C CA . LEU A 1 175 ? -6.644 -11.606 5.930 1.00 82.75 175 LEU A CA 1
ATOM 1362 C C . LEU A 1 175 ? -7.340 -10.651 4.943 1.00 82.75 175 LEU A C 1
ATOM 1364 O O . LEU A 1 175 ? -8.141 -9.813 5.350 1.00 82.75 175 LEU A O 1
ATOM 1368 N N . GLY A 1 176 ? -7.035 -10.743 3.646 1.00 83.56 176 GLY A N 1
ATOM 1369 C CA . GLY A 1 176 ? -7.594 -9.868 2.616 1.00 83.56 176 GLY A CA 1
ATOM 1370 C C . GLY A 1 176 ? -7.061 -8.435 2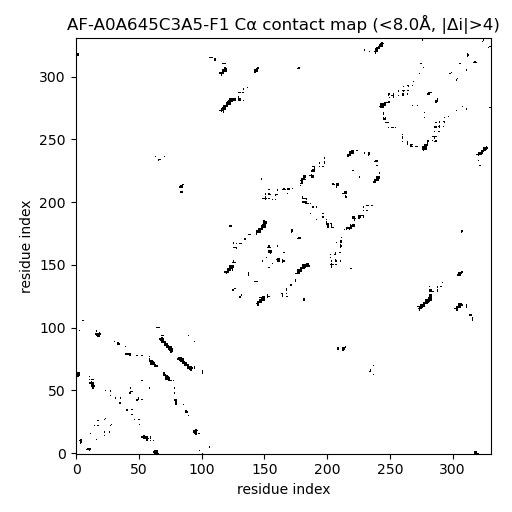.669 1.00 83.56 176 GLY A C 1
ATOM 1371 O O . GLY A 1 176 ? -7.702 -7.534 2.129 1.00 83.56 176 GLY A O 1
ATOM 1372 N N . CYS A 1 177 ? -5.918 -8.210 3.325 1.00 93.25 177 CYS A N 1
ATOM 1373 C CA . CYS A 1 177 ? -5.229 -6.925 3.284 1.00 93.25 177 CYS A CA 1
ATOM 1374 C C . CYS A 1 177 ? -4.505 -6.742 1.947 1.00 93.25 177 CYS A C 1
ATOM 1376 O O . CYS A 1 177 ? -4.167 -7.699 1.253 1.00 93.25 177 CYS A O 1
ATOM 1378 N N . GLU A 1 178 ? -4.222 -5.490 1.612 1.00 89.25 178 GLU A N 1
ATOM 1379 C CA . GLU A 1 178 ? -3.473 -5.123 0.414 1.00 89.25 178 GLU A CA 1
ATOM 1380 C C . GLU A 1 178 ? -2.028 -4.763 0.768 1.00 89.25 178 GLU A C 1
ATOM 1382 O O . GLU A 1 178 ? -1.763 -4.184 1.823 1.00 89.25 178 GLU A O 1
ATOM 1387 N N . ILE A 1 179 ? -1.089 -5.076 -0.127 1.00 92.62 179 ILE A N 1
ATOM 1388 C CA . ILE A 1 179 ? 0.330 -4.752 0.034 1.00 92.62 179 ILE A CA 1
ATOM 1389 C C . ILE A 1 179 ? 0.773 -3.815 -1.095 1.00 92.62 179 ILE A C 1
ATOM 1391 O O . ILE A 1 179 ? 0.664 -4.127 -2.280 1.00 92.62 179 ILE A O 1
ATOM 1395 N N . GLY A 1 180 ? 1.305 -2.662 -0.708 1.00 92.81 180 GLY A N 1
ATOM 1396 C CA . GLY A 1 180 ? 1.962 -1.680 -1.553 1.00 92.81 180 GLY A CA 1
ATOM 1397 C C . GLY A 1 180 ? 3.471 -1.617 -1.308 1.00 92.81 180 GLY A C 1
ATOM 1398 O O . GLY A 1 180 ? 4.010 -2.125 -0.325 1.00 92.81 180 GLY A O 1
ATOM 1399 N N . ASN A 1 181 ? 4.161 -0.957 -2.227 1.00 97.25 181 ASN A N 1
ATOM 1400 C CA . ASN A 1 181 ? 5.596 -0.721 -2.207 1.00 97.25 181 ASN A CA 1
ATOM 1401 C C . ASN A 1 181 ? 5.909 0.595 -1.468 1.00 97.25 181 ASN A C 1
ATOM 1403 O O . ASN A 1 181 ? 5.264 1.615 -1.732 1.00 97.25 181 ASN A O 1
ATOM 1407 N N . HIS A 1 182 ? 6.907 0.592 -0.580 1.00 98.56 182 HIS A N 1
ATOM 1408 C CA . HIS A 1 182 ? 7.400 1.786 0.119 1.00 98.56 182 HIS A CA 1
ATOM 1409 C C . HIS A 1 182 ? 8.899 2.035 -0.091 1.00 98.56 182 HIS A C 1
ATOM 1411 O O . HIS A 1 182 ? 9.592 2.542 0.789 1.00 98.56 182 HIS A O 1
ATOM 1417 N N . SER A 1 183 ? 9.407 1.702 -1.283 1.00 98.56 183 SER A N 1
ATOM 1418 C CA . SER A 1 183 ? 10.834 1.655 -1.639 1.00 98.56 183 SER A CA 1
ATOM 1419 C C . SER A 1 183 ? 11.629 0.604 -0.855 1.00 98.56 183 SER A C 1
ATOM 1421 O O . SER A 1 183 ? 11.075 -0.139 -0.046 1.00 98.56 183 SER A O 1
ATOM 1423 N N . TYR A 1 184 ? 12.916 0.443 -1.158 1.00 98.75 184 TYR A N 1
ATOM 1424 C CA . TYR A 1 184 ? 13.771 -0.558 -0.524 1.00 98.75 184 TYR A CA 1
ATOM 1425 C C . TYR A 1 184 ? 14.409 -0.010 0.750 1.00 98.75 184 TYR A C 1
ATOM 1427 O O . TYR A 1 184 ? 14.303 -0.651 1.788 1.00 98.75 184 TYR A O 1
ATOM 1435 N N . THR A 1 185 ? 15.006 1.182 0.684 1.00 98.44 185 THR A N 1
ATOM 1436 C CA . THR A 1 185 ? 15.742 1.825 1.789 1.00 98.44 185 THR A CA 1
ATOM 1437 C C . THR A 1 185 ? 14.992 2.979 2.457 1.00 98.44 185 THR A C 1
ATOM 1439 O O . THR A 1 185 ? 15.564 3.692 3.281 1.00 98.44 185 THR A O 1
ATOM 1442 N N . HIS A 1 186 ? 13.729 3.218 2.082 1.00 98.00 186 HIS A N 1
ATOM 1443 C CA . HIS A 1 186 ? 12.978 4.414 2.484 1.00 98.00 186 HIS A CA 1
ATOM 1444 C C . HIS A 1 186 ? 13.657 5.720 1.993 1.00 98.00 186 HIS A C 1
ATOM 1446 O O . HIS A 1 186 ? 13.699 6.755 2.669 1.00 98.00 186 HIS A O 1
ATOM 1452 N N . ALA A 1 187 ? 14.224 5.679 0.781 1.00 96.88 187 ALA A N 1
ATOM 1453 C CA . ALA A 1 187 ? 14.919 6.812 0.177 1.00 96.88 187 ALA A CA 1
ATOM 1454 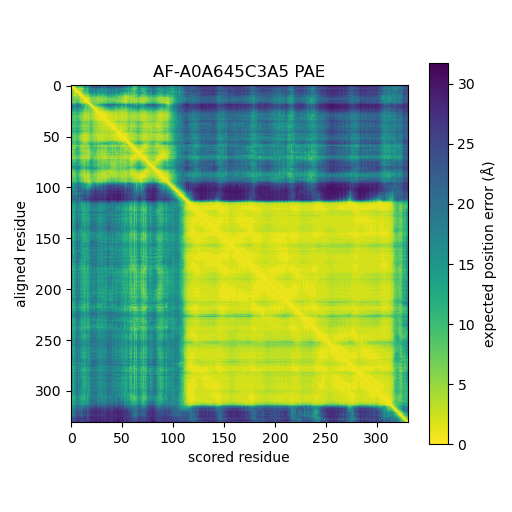C C . ALA A 1 187 ? 13.974 7.987 -0.124 1.00 96.88 187 ALA A C 1
ATOM 1456 O O . ALA A 1 187 ? 12.825 7.818 -0.527 1.00 96.88 187 ALA A O 1
ATOM 1457 N N . ASN A 1 188 ? 14.482 9.216 -0.024 1.00 97.50 188 ASN A N 1
ATOM 1458 C CA . ASN A 1 188 ? 13.750 10.393 -0.487 1.00 97.50 188 ASN A CA 1
ATOM 1459 C C . ASN A 1 188 ? 13.817 10.484 -2.024 1.00 97.50 188 ASN A C 1
ATOM 1461 O O . ASN A 1 188 ? 14.859 10.829 -2.583 1.00 97.50 188 ASN A O 1
ATOM 1465 N N . PHE A 1 189 ? 12.696 10.234 -2.710 1.00 95.81 189 PHE A N 1
ATOM 1466 C CA . PHE A 1 189 ? 12.638 10.175 -4.179 1.00 95.81 189 PHE A CA 1
ATOM 1467 C C . PHE A 1 189 ? 12.903 11.526 -4.875 1.00 95.81 189 PHE A C 1
ATOM 1469 O O . PHE A 1 189 ? 13.152 11.551 -6.082 1.00 95.81 189 PHE A O 1
ATOM 1476 N N . ASN A 1 190 ? 12.920 12.647 -4.141 1.00 95.50 190 ASN A N 1
ATOM 1477 C CA . ASN A 1 190 ? 13.369 13.941 -4.672 1.00 95.50 190 ASN A CA 1
ATOM 1478 C C . ASN A 1 190 ? 14.895 14.037 -4.814 1.00 95.50 190 ASN A C 1
ATOM 1480 O O . ASN A 1 190 ? 15.367 14.900 -5.552 1.00 95.50 190 ASN A O 1
ATOM 1484 N N . ASN A 1 191 ? 15.647 13.185 -4.110 1.00 96.81 191 ASN A N 1
ATOM 1485 C CA . ASN A 1 191 ? 17.099 13.304 -3.953 1.00 96.81 191 ASN A CA 1
ATOM 1486 C C . ASN A 1 191 ? 17.886 12.184 -4.652 1.00 96.81 191 ASN A C 1
ATOM 1488 O O . ASN A 1 191 ? 19.109 12.173 -4.570 1.00 96.81 191 ASN A O 1
ATOM 1492 N N . ILE A 1 192 ? 17.204 11.250 -5.317 1.00 97.44 192 ILE A N 1
ATOM 1493 C CA . ILE A 1 192 ? 17.824 10.110 -6.004 1.00 97.44 192 ILE A CA 1
ATOM 1494 C C . ILE A 1 192 ? 17.615 10.198 -7.518 1.00 97.44 192 ILE A C 1
ATOM 1496 O O . ILE A 1 192 ? 16.637 10.772 -8.008 1.00 97.44 192 ILE A O 1
ATOM 1500 N N . THR A 1 193 ? 18.519 9.599 -8.281 1.00 97.88 193 THR A N 1
ATOM 1501 C CA . THR A 1 193 ? 18.462 9.470 -9.744 1.00 97.88 193 THR A CA 1
ATOM 1502 C C . THR A 1 193 ? 17.353 8.515 -10.196 1.00 97.88 193 THR A C 1
ATOM 1504 O O . THR A 1 19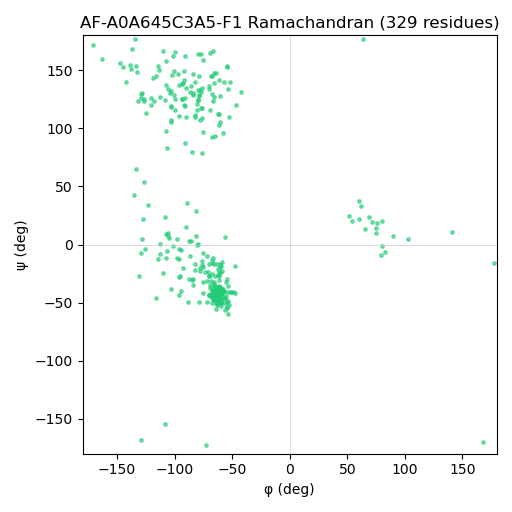3 ? 16.754 7.797 -9.395 1.00 97.88 193 THR A O 1
ATOM 1507 N N . ASP A 1 194 ? 16.984 8.545 -11.480 1.00 95.62 194 ASP A N 1
ATOM 1508 C CA . ASP A 1 194 ? 15.940 7.654 -12.026 1.00 95.62 194 ASP A CA 1
ATOM 1509 C C . ASP A 1 194 ? 16.346 6.185 -11.939 1.00 95.62 194 ASP A C 1
ATOM 1511 O O . ASP A 1 194 ? 15.521 5.335 -11.611 1.00 95.62 194 ASP A O 1
ATOM 1515 N N . ALA A 1 195 ? 17.631 5.900 -12.150 1.00 96.50 195 ALA A N 1
ATOM 1516 C CA . ALA A 1 195 ? 18.187 4.562 -12.003 1.00 96.50 195 ALA A CA 1
ATOM 1517 C C . ALA A 1 195 ? 18.079 4.053 -10.555 1.00 96.50 195 ALA A C 1
ATOM 1519 O O . ALA A 1 195 ? 17.680 2.910 -10.335 1.00 96.50 195 ALA A O 1
ATOM 1520 N N . GLU A 1 196 ? 18.378 4.902 -9.568 1.00 97.88 196 GLU A N 1
ATOM 1521 C CA . GLU A 1 196 ? 18.223 4.558 -8.149 1.00 97.88 196 GLU A CA 1
ATOM 1522 C C . GLU A 1 196 ? 16.752 4.353 -7.782 1.00 97.88 196 GLU A C 1
ATOM 1524 O O . GLU A 1 196 ? 16.416 3.324 -7.206 1.00 97.88 196 GLU A O 1
ATOM 1529 N N . ALA A 1 197 ? 15.858 5.262 -8.186 1.00 96.44 197 ALA A N 1
ATOM 1530 C CA . ALA A 1 197 ? 14.420 5.123 -7.947 1.00 96.44 197 ALA A CA 1
ATOM 1531 C C . ALA A 1 197 ? 13.850 3.832 -8.559 1.00 96.44 197 ALA A C 1
ATOM 1533 O O . ALA A 1 197 ? 13.057 3.138 -7.925 1.00 96.44 197 ALA A O 1
ATOM 1534 N N . LYS A 1 198 ? 14.281 3.476 -9.774 1.00 92.25 198 LYS A N 1
ATOM 1535 C CA . LYS A 1 198 ? 13.901 2.216 -10.417 1.00 92.25 198 LYS A CA 1
ATOM 1536 C C . LYS A 1 198 ? 14.377 1.010 -9.602 1.00 92.25 198 LYS A C 1
ATOM 1538 O O . LYS A 1 198 ? 13.580 0.115 -9.342 1.00 92.25 198 LYS A O 1
ATOM 1543 N N . LYS A 1 199 ? 15.632 1.015 -9.140 1.00 95.50 199 LYS A N 1
ATOM 1544 C CA . LYS A 1 199 ? 16.198 -0.065 -8.316 1.00 95.50 199 LYS A CA 1
ATOM 1545 C C . LYS A 1 199 ? 15.470 -0.223 -6.977 1.00 95.50 199 LYS A C 1
ATOM 1547 O O . LYS A 1 199 ? 15.178 -1.348 -6.584 1.00 95.50 199 LYS A O 1
ATOM 1552 N N . GLU A 1 200 ? 15.168 0.888 -6.308 1.00 98.38 200 GLU A N 1
ATOM 1553 C CA . GLU A 1 200 ? 14.385 0.929 -5.066 1.00 98.38 200 GLU A CA 1
ATOM 1554 C C . GLU A 1 200 ? 13.015 0.257 -5.242 1.00 98.38 200 GLU A C 1
ATOM 1556 O O . GLU A 1 200 ? 12.610 -0.570 -4.430 1.00 98.38 200 GLU A O 1
ATOM 1561 N N . LEU A 1 201 ? 12.314 0.576 -6.333 1.00 92.69 201 LEU A N 1
ATOM 1562 C CA . LEU A 1 201 ? 10.994 0.023 -6.621 1.00 92.69 201 LEU A CA 1
ATOM 1563 C C . LEU A 1 201 ? 11.053 -1.452 -7.032 1.00 92.69 201 LEU A C 1
ATOM 1565 O O . LEU A 1 201 ? 10.293 -2.264 -6.510 1.00 92.69 201 LEU A O 1
ATOM 1569 N N . GLU A 1 202 ? 11.929 -1.806 -7.973 1.00 88.88 202 GLU A N 1
ATOM 1570 C CA . GLU A 1 202 ? 12.012 -3.162 -8.528 1.00 88.88 202 GLU A CA 1
ATOM 1571 C C . GLU A 1 202 ? 12.444 -4.189 -7.482 1.00 88.88 202 GLU A C 1
ATOM 1573 O O . GLU A 1 202 ? 11.851 -5.266 -7.412 1.00 88.88 202 GLU A O 1
ATOM 1578 N N . LEU A 1 203 ? 13.423 -3.852 -6.635 1.00 93.00 203 LEU A N 1
ATOM 1579 C CA . LEU A 1 203 ? 13.884 -4.761 -5.590 1.00 93.00 203 LEU A CA 1
ATOM 1580 C C . LEU A 1 203 ? 12.785 -5.022 -4.555 1.00 93.00 203 LEU A C 1
ATOM 1582 O O . LEU A 1 203 ? 12.510 -6.178 -4.237 1.00 93.00 203 LEU A O 1
ATOM 1586 N N . 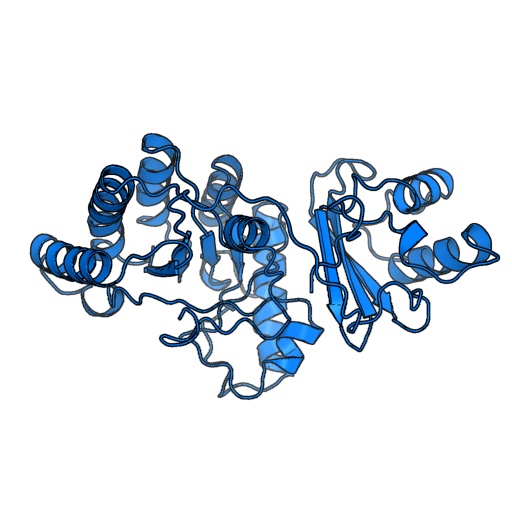THR A 1 204 ? 12.107 -3.975 -4.079 1.00 97.69 204 THR A N 1
ATOM 1587 C CA . THR A 1 204 ? 10.997 -4.129 -3.128 1.00 97.69 204 THR A CA 1
ATOM 1588 C C . THR A 1 204 ? 9.849 -4.935 -3.724 1.00 97.69 204 THR A C 1
ATOM 1590 O O . THR A 1 204 ? 9.359 -5.857 -3.077 1.00 97.69 204 THR A O 1
ATOM 1593 N N . SER A 1 205 ? 9.462 -4.677 -4.975 1.00 88.62 205 SER A N 1
ATOM 1594 C CA . SER A 1 205 ? 8.399 -5.445 -5.636 1.00 88.62 205 SER A CA 1
ATOM 1595 C C . SER A 1 205 ? 8.773 -6.910 -5.843 1.00 88.62 205 SER A C 1
ATOM 1597 O O . SER A 1 205 ? 7.937 -7.786 -5.626 1.00 88.62 205 SER A O 1
ATOM 1599 N N . SER A 1 206 ? 10.029 -7.195 -6.199 1.00 81.94 206 SER A N 1
ATOM 1600 C CA . SER A 1 206 ? 10.532 -8.568 -6.309 1.00 81.94 206 SER A CA 1
ATOM 1601 C C . SER A 1 206 ? 10.496 -9.295 -4.966 1.00 81.94 206 SER A C 1
ATOM 1603 O O . SER A 1 206 ? 10.124 -10.466 -4.917 1.00 81.94 206 SER A O 1
ATOM 1605 N N . LEU A 1 207 ? 10.872 -8.619 -3.877 1.00 90.06 207 LEU A N 1
ATOM 1606 C CA . LEU A 1 207 ? 10.849 -9.186 -2.529 1.00 90.06 207 LEU A CA 1
ATOM 1607 C C . LEU A 1 207 ? 9.420 -9.456 -2.047 1.00 90.06 207 LEU A C 1
ATOM 1609 O O . LEU A 1 207 ? 9.169 -10.544 -1.538 1.00 90.06 207 LEU A O 1
ATOM 1613 N N . ILE A 1 208 ? 8.484 -8.524 -2.266 1.00 87.44 208 ILE A N 1
ATOM 1614 C CA . ILE A 1 208 ? 7.057 -8.719 -1.950 1.00 87.44 208 ILE A CA 1
ATOM 1615 C C . ILE A 1 208 ? 6.506 -9.918 -2.734 1.00 87.44 208 ILE A C 1
ATOM 1617 O O . ILE A 1 208 ? 5.989 -10.858 -2.132 1.00 87.44 208 ILE A O 1
ATOM 1621 N N . THR A 1 209 ? 6.729 -9.954 -4.052 1.00 80.31 209 THR A N 1
ATOM 1622 C CA . THR A 1 209 ? 6.265 -11.056 -4.916 1.00 80.31 209 THR A CA 1
ATOM 1623 C C . THR A 1 209 ? 6.857 -12.398 -4.479 1.00 80.31 209 THR A C 1
ATOM 1625 O O . THR A 1 209 ? 6.163 -13.408 -4.432 1.00 80.31 209 THR A O 1
ATOM 1628 N N . SER A 1 210 ? 8.140 -12.425 -4.108 1.00 79.94 210 SER A N 1
ATOM 1629 C CA . SER A 1 210 ? 8.807 -13.648 -3.637 1.00 79.94 210 SER A CA 1
ATOM 1630 C C . SER A 1 210 ? 8.322 -14.100 -2.257 1.00 79.94 210 SER A C 1
ATOM 1632 O O . SER A 1 210 ? 8.411 -15.285 -1.934 1.00 79.94 210 SER A O 1
ATOM 1634 N N . ALA A 1 211 ? 7.848 -13.167 -1.428 1.00 85.94 211 ALA A N 1
ATOM 1635 C CA . ALA A 1 211 ? 7.357 -13.447 -0.088 1.00 85.94 211 ALA A CA 1
ATOM 1636 C C . ALA A 1 211 ? 5.934 -14.018 -0.108 1.00 85.94 211 ALA A C 1
ATOM 1638 O O . ALA A 1 211 ? 5.707 -15.047 0.519 1.00 85.94 211 ALA A O 1
ATOM 1639 N N . CYS A 1 212 ? 5.001 -13.385 -0.826 1.00 80.75 212 CYS A N 1
ATOM 1640 C CA . CYS A 1 212 ? 3.575 -13.727 -0.750 1.00 80.75 212 CYS A CA 1
ATOM 1641 C C . CYS A 1 212 ? 2.887 -13.987 -2.097 1.00 80.75 212 CYS A C 1
ATOM 1643 O O . CYS A 1 212 ? 1.676 -14.174 -2.124 1.00 80.75 212 CYS A O 1
ATOM 1645 N N . GLY A 1 213 ? 3.620 -13.992 -3.212 1.00 72.94 213 GLY A N 1
ATOM 1646 C CA . GLY A 1 213 ? 3.060 -14.246 -4.544 1.00 72.94 213 GLY A CA 1
ATOM 1647 C C . GLY A 1 213 ? 2.355 -13.047 -5.181 1.00 72.94 213 GLY A C 1
ATOM 1648 O O . GLY A 1 213 ? 2.072 -13.092 -6.374 1.00 72.94 213 GLY A O 1
ATOM 1649 N N . GLU A 1 214 ? 2.128 -11.955 -4.447 1.00 74.50 214 GLU A N 1
ATOM 1650 C CA . GLU A 1 214 ? 1.457 -10.762 -4.969 1.00 74.50 214 GLU A CA 1
ATOM 1651 C C . GLU A 1 214 ? 2.440 -9.687 -5.438 1.00 74.50 214 GLU A C 1
ATOM 1653 O O . GLU A 1 214 ? 3.425 -9.380 -4.766 1.00 74.50 214 GLU A O 1
ATOM 1658 N N . TYR A 1 215 ? 2.155 -9.073 -6.589 1.00 75.81 215 TYR A N 1
ATOM 1659 C CA . TYR A 1 215 ? 2.931 -7.938 -7.087 1.00 75.81 215 TYR A CA 1
ATOM 1660 C C . TYR A 1 215 ? 2.309 -6.621 -6.592 1.00 75.81 215 TYR A C 1
ATOM 1662 O O . TYR A 1 215 ? 1.130 -6.367 -6.846 1.00 75.81 215 TYR A O 1
ATOM 1670 N N . PRO A 1 216 ? 3.068 -5.728 -5.934 1.00 80.62 216 PRO A N 1
ATOM 1671 C CA . PRO A 1 216 ? 2.523 -4.469 -5.441 1.00 80.62 216 PRO A CA 1
ATOM 1672 C C . PRO A 1 216 ? 2.367 -3.456 -6.584 1.00 80.62 216 PRO A C 1
ATOM 1674 O O . PRO A 1 216 ? 3.342 -3.012 -7.192 1.00 80.62 216 PRO A O 1
ATOM 1677 N N . ILE A 1 217 ? 1.133 -3.038 -6.860 1.00 76.69 217 ILE A N 1
ATOM 1678 C CA . ILE A 1 217 ? 0.846 -1.964 -7.830 1.00 76.69 217 ILE A CA 1
ATOM 1679 C C . ILE A 1 217 ? 0.744 -0.585 -7.208 1.00 76.69 217 ILE A C 1
ATOM 1681 O O . ILE A 1 217 ? 0.884 0.418 -7.908 1.00 76.69 217 ILE A O 1
ATOM 1685 N N . LEU A 1 218 ? 0.503 -0.520 -5.905 1.00 84.00 218 LEU A N 1
ATOM 1686 C CA . LEU A 1 218 ? 0.492 0.734 -5.179 1.00 84.00 218 LEU A CA 1
ATOM 1687 C C . LEU A 1 218 ? 1.916 1.072 -4.756 1.00 84.00 218 LEU A C 1
ATOM 1689 O O . LEU A 1 218 ? 2.648 0.217 -4.265 1.00 84.00 218 LEU A O 1
ATOM 1693 N N . PHE A 1 219 ? 2.296 2.330 -4.916 1.00 91.12 219 PHE A N 1
ATOM 1694 C CA . PHE A 1 219 ? 3.542 2.872 -4.404 1.00 91.12 219 PHE A CA 1
ATOM 1695 C C . PHE A 1 219 ? 3.243 4.110 -3.573 1.00 91.12 219 PHE A C 1
ATOM 1697 O O . PHE A 1 219 ? 2.666 5.077 -4.074 1.00 91.12 219 PHE A O 1
ATOM 1704 N N . ARG A 1 220 ? 3.678 4.112 -2.316 1.00 95.44 220 ARG A N 1
ATOM 1705 C CA . ARG A 1 220 ? 3.710 5.327 -1.507 1.00 95.44 220 ARG A CA 1
ATOM 1706 C C . ARG A 1 220 ? 5.153 5.814 -1.441 1.00 95.44 220 ARG A C 1
ATOM 1708 O O . ARG A 1 220 ? 6.004 5.078 -0.952 1.00 95.44 220 ARG A O 1
ATOM 1715 N N . PRO A 1 221 ? 5.475 7.016 -1.938 1.00 95.44 221 PRO A N 1
ATOM 1716 C CA . PRO A 1 221 ? 6.828 7.539 -1.837 1.00 95.44 221 PRO A CA 1
ATOM 1717 C C . PRO A 1 221 ? 7.142 7.903 -0.380 1.00 95.44 221 PRO A C 1
ATOM 1719 O O . PRO A 1 221 ? 6.326 8.591 0.240 1.00 95.44 221 PRO A O 1
ATOM 1722 N N . PRO A 1 222 ? 8.318 7.524 0.155 1.00 96.69 222 PRO A N 1
ATOM 1723 C CA . PRO A 1 222 ? 8.750 7.903 1.500 1.00 96.69 222 PRO A CA 1
ATOM 1724 C C . PRO A 1 222 ? 8.555 9.395 1.799 1.00 96.69 222 PRO A C 1
ATOM 1726 O O . PRO A 1 222 ? 9.069 10.277 1.094 1.00 96.69 222 PRO A O 1
ATOM 1729 N N . GLY A 1 223 ? 7.753 9.690 2.825 1.00 90.69 223 GLY A N 1
ATOM 1730 C CA . GLY A 1 223 ? 7.375 11.052 3.222 1.00 90.69 223 GLY A CA 1
ATOM 1731 C C . GLY A 1 223 ? 6.638 11.874 2.151 1.00 90.69 223 GLY A C 1
ATOM 1732 O O . GLY A 1 223 ? 6.695 13.102 2.184 1.00 90.69 223 GLY A O 1
ATOM 1733 N N . GLY A 1 224 ? 6.009 11.242 1.155 1.00 90.00 224 GLY A N 1
ATOM 1734 C CA . GLY A 1 224 ? 5.323 11.930 0.052 1.00 90.00 224 GLY A CA 1
ATOM 1735 C C . GLY A 1 224 ? 6.265 12.545 -1.000 1.00 90.00 224 GLY A C 1
ATOM 1736 O O . GLY A 1 224 ? 5.837 13.329 -1.855 1.00 90.00 224 GLY A O 1
ATOM 1737 N N . ASN A 1 225 ? 7.565 12.241 -0.946 1.00 91.56 225 ASN A N 1
ATOM 1738 C CA . ASN A 1 225 ? 8.598 12.993 -1.657 1.00 91.56 225 ASN A CA 1
ATOM 1739 C C . ASN A 1 225 ? 8.805 12.555 -3.116 1.00 91.56 225 ASN A C 1
ATOM 1741 O O . ASN A 1 225 ? 9.766 11.860 -3.413 1.00 91.56 225 ASN A O 1
ATOM 1745 N N . ILE A 1 226 ? 7.946 12.990 -4.045 1.00 87.38 226 ILE A N 1
ATOM 1746 C CA . ILE A 1 226 ? 7.965 12.508 -5.443 1.00 87.38 226 ILE A CA 1
ATOM 1747 C C . ILE A 1 226 ? 7.839 13.604 -6.517 1.00 87.38 226 ILE A C 1
ATOM 1749 O O . ILE A 1 226 ? 7.117 13.455 -7.495 1.00 87.38 226 ILE A O 1
ATOM 1753 N N . LYS A 1 227 ? 8.515 14.744 -6.376 1.00 84.94 227 LYS A N 1
ATOM 1754 C CA . LYS A 1 227 ? 8.377 15.892 -7.296 1.00 84.94 227 LYS A CA 1
ATOM 1755 C C . LYS A 1 227 ? 8.603 15.511 -8.762 1.00 84.94 227 LYS A C 1
ATOM 1757 O O . LYS A 1 227 ? 7.685 15.642 -9.567 1.00 84.94 227 LYS A O 1
ATOM 1762 N N . ASN A 1 228 ? 9.787 14.988 -9.079 1.00 87.69 228 ASN A N 1
ATOM 1763 C CA . ASN A 1 228 ? 10.217 14.760 -10.464 1.00 87.69 228 ASN A CA 1
ATOM 1764 C C . ASN A 1 228 ? 10.096 13.294 -10.910 1.00 87.69 228 ASN A C 1
ATOM 1766 O O . ASN A 1 228 ? 10.411 12.987 -12.052 1.00 87.69 228 ASN A O 1
ATOM 1770 N N . LYS A 1 229 ? 9.649 12.381 -10.032 1.00 87.31 229 LYS A N 1
ATOM 1771 C CA . LYS A 1 229 ? 9.617 10.928 -10.312 1.00 87.31 229 LYS A CA 1
ATOM 1772 C C . LYS A 1 229 ? 8.231 10.362 -10.581 1.00 87.31 229 LYS A C 1
ATOM 1774 O O . LYS A 1 229 ? 8.092 9.149 -10.707 1.00 87.31 229 LYS A O 1
ATOM 1779 N N . LYS A 1 230 ? 7.208 11.216 -10.695 1.00 80.31 230 LYS A N 1
ATOM 1780 C CA . LYS A 1 230 ? 5.837 10.759 -10.967 1.00 80.31 230 LYS A CA 1
ATOM 1781 C C . LYS A 1 230 ? 5.753 9.990 -12.282 1.00 80.31 230 LYS A C 1
ATOM 1783 O O . LYS A 1 230 ? 5.323 8.845 -12.260 1.00 80.31 230 LYS A O 1
ATOM 1788 N N . SER A 1 231 ? 6.244 10.586 -13.378 1.00 73.94 231 SER A N 1
ATOM 1789 C CA . SER A 1 231 ? 6.232 9.952 -14.708 1.00 73.94 231 SER A CA 1
ATOM 1790 C C . SER A 1 231 ? 6.938 8.602 -14.675 1.00 73.94 231 SER A C 1
ATOM 1792 O O . SER A 1 231 ? 6.329 7.592 -15.006 1.00 73.94 231 SER A O 1
ATOM 1794 N N . LEU A 1 232 ? 8.157 8.559 -14.125 1.00 79.88 232 LEU A N 1
ATOM 1795 C CA . LEU A 1 232 ? 8.920 7.323 -13.959 1.00 79.88 232 LEU A CA 1
ATOM 1796 C C . LEU A 1 232 ? 8.121 6.235 -13.226 1.00 79.88 232 LEU A C 1
ATOM 1798 O O . LEU A 1 232 ? 8.008 5.117 -13.716 1.00 79.88 232 LEU A O 1
ATOM 1802 N N . CYS A 1 233 ? 7.543 6.544 -12.062 1.00 76.44 233 CYS A N 1
ATOM 1803 C CA . CYS A 1 233 ? 6.804 5.545 -11.284 1.00 76.44 233 CYS A CA 1
ATOM 1804 C C . CYS A 1 233 ? 5.561 5.050 -12.038 1.00 76.44 233 CYS A C 1
ATOM 1806 O O . CYS A 1 233 ? 5.281 3.852 -12.040 1.00 76.44 233 CYS A O 1
ATOM 1808 N N . THR A 1 234 ? 4.858 5.943 -12.742 1.00 68.31 234 THR A N 1
ATOM 1809 C CA . THR A 1 234 ? 3.707 5.565 -13.575 1.00 68.31 234 THR A CA 1
ATOM 1810 C C . THR A 1 234 ? 4.101 4.762 -14.813 1.00 68.31 234 THR A C 1
ATOM 1812 O O . THR A 1 234 ? 3.386 3.842 -15.207 1.00 68.31 234 THR A O 1
ATOM 1815 N N . GLU A 1 235 ? 5.254 5.057 -15.413 1.00 67.81 235 GLU A N 1
ATOM 1816 C CA . GLU A 1 235 ? 5.818 4.309 -16.540 1.00 67.81 235 GLU A CA 1
ATOM 1817 C C . GLU A 1 235 ? 6.211 2.892 -16.120 1.00 67.81 235 GLU A C 1
ATOM 1819 O O . GLU A 1 235 ? 5.962 1.939 -16.856 1.00 67.81 235 GLU A O 1
ATOM 1824 N N . LEU A 1 236 ? 6.727 2.737 -14.896 1.00 68.81 236 LEU A N 1
ATOM 1825 C CA . LEU A 1 236 ? 7.019 1.440 -14.279 1.00 68.81 236 LEU A CA 1
ATOM 1826 C C . LEU A 1 236 ? 5.760 0.657 -13.870 1.00 68.81 236 LEU A C 1
ATOM 1828 O O . LEU A 1 236 ? 5.858 -0.534 -13.552 1.00 68.81 236 LEU A O 1
ATOM 1832 N N . GLY A 1 237 ? 4.588 1.292 -13.929 1.00 64.19 237 GLY A N 1
ATOM 1833 C CA . GLY A 1 237 ? 3.291 0.665 -13.712 1.00 64.19 237 GLY A CA 1
ATOM 1834 C C . GLY A 1 237 ? 2.667 0.927 -12.342 1.00 64.19 237 GLY A C 1
ATOM 1835 O O . GLY A 1 237 ? 1.599 0.379 -12.092 1.00 64.19 237 GLY A O 1
ATOM 1836 N N . TYR A 1 238 ? 3.273 1.757 -11.487 1.00 73.06 238 TYR A N 1
ATOM 1837 C CA . TYR A 1 238 ? 2.760 2.021 -10.141 1.00 73.06 238 TYR A CA 1
ATOM 1838 C C . TYR A 1 238 ? 1.683 3.107 -10.108 1.00 73.06 238 TYR A C 1
ATOM 1840 O O . TYR A 1 238 ? 1.753 4.114 -10.820 1.00 73.06 238 TYR A O 1
ATOM 1848 N N . PHE A 1 239 ? 0.742 2.939 -9.186 1.00 74.19 239 PHE A N 1
ATOM 1849 C CA . PHE A 1 239 ? -0.163 3.981 -8.728 1.00 74.19 239 PHE A CA 1
ATOM 1850 C C . PHE A 1 239 ? 0.444 4.665 -7.511 1.00 74.19 239 PHE A C 1
ATOM 1852 O O . PHE A 1 239 ? 0.712 4.025 -6.497 1.00 74.19 239 PHE A O 1
ATOM 1859 N N . ILE A 1 240 ? 0.683 5.968 -7.615 1.00 78.44 240 ILE A N 1
ATOM 1860 C CA . ILE A 1 240 ? 1.275 6.746 -6.527 1.00 78.44 240 ILE A CA 1
ATOM 1861 C C . ILE A 1 240 ? 0.173 7.079 -5.527 1.00 78.44 240 ILE A C 1
ATOM 1863 O O . ILE A 1 240 ? -0.777 7.754 -5.907 1.00 78.44 240 ILE A O 1
ATOM 1867 N N . ILE A 1 241 ? 0.310 6.654 -4.270 1.00 81.19 241 ILE A N 1
ATOM 1868 C CA . ILE A 1 241 ? -0.711 6.840 -3.236 1.00 81.19 241 ILE A CA 1
ATOM 1869 C C . ILE A 1 241 ? -0.175 7.649 -2.056 1.00 81.19 241 ILE A C 1
ATOM 1871 O O . ILE A 1 241 ? 0.811 7.278 -1.428 1.00 81.19 241 ILE A O 1
ATOM 1875 N N . ASN A 1 242 ? -0.882 8.723 -1.706 1.00 85.19 242 ASN A N 1
ATOM 1876 C CA . ASN A 1 242 ? -0.652 9.506 -0.486 1.00 85.19 242 ASN A CA 1
ATOM 1877 C C . ASN A 1 242 ? -1.788 9.266 0.528 1.00 85.19 242 ASN A C 1
ATOM 1879 O O . ASN A 1 242 ? -2.422 8.209 0.522 1.00 85.19 242 ASN A O 1
ATOM 1883 N N . TRP A 1 243 ? -2.039 10.226 1.416 1.00 85.12 243 TRP A N 1
ATOM 1884 C CA . TRP A 1 243 ? -3.040 10.141 2.472 1.00 85.12 243 TRP A CA 1
ATOM 1885 C C . TRP A 1 243 ? -3.802 11.459 2.624 1.00 85.12 243 TRP A C 1
ATOM 1887 O O . TRP A 1 243 ? -3.305 12.541 2.308 1.00 85.12 243 TRP A O 1
ATOM 1897 N N . ALA A 1 244 ? -5.031 11.366 3.129 1.00 83.88 244 ALA A N 1
ATOM 1898 C CA . ALA A 1 244 ? -5.850 12.530 3.463 1.00 83.88 244 ALA A CA 1
ATOM 1899 C C . ALA A 1 244 ? -5.737 12.906 4.949 1.00 83.88 244 ALA A C 1
ATOM 1901 O O . ALA A 1 244 ? -5.925 14.071 5.302 1.00 83.88 244 ALA A O 1
ATOM 1902 N N . VAL A 1 245 ? -5.441 11.925 5.807 1.00 86.50 245 VAL A N 1
ATOM 1903 C CA . VAL A 1 245 ? -5.285 12.090 7.256 1.00 86.50 245 VAL A CA 1
ATOM 1904 C C . VAL A 1 245 ? -3.919 11.557 7.662 1.00 86.50 245 VAL A C 1
ATOM 1906 O O . VAL A 1 245 ? -3.668 10.363 7.539 1.00 86.50 245 VAL A O 1
ATOM 1909 N N . ASP A 1 246 ? -3.042 12.452 8.109 1.00 93.06 246 ASP A N 1
ATOM 1910 C CA . ASP A 1 246 ? -1.784 12.098 8.770 1.00 93.06 246 ASP A CA 1
ATOM 1911 C C . ASP A 1 246 ? -2.060 12.027 10.267 1.00 93.06 246 ASP A C 1
ATOM 1913 O O . ASP A 1 246 ? -2.503 13.025 10.836 1.00 93.06 246 ASP A O 1
ATOM 1917 N N . THR A 1 247 ? -1.860 10.871 10.894 1.00 96.31 247 THR A N 1
ATOM 1918 C CA . THR A 1 247 ? -2.042 10.748 12.349 1.00 96.31 247 THR A CA 1
ATOM 1919 C C . THR A 1 247 ? -0.891 11.360 13.141 1.00 96.31 247 THR A C 1
ATOM 1921 O O . THR A 1 247 ? -1.033 11.574 14.344 1.00 96.31 247 THR A O 1
ATOM 1924 N N . GLU A 1 248 ? 0.231 11.649 12.474 1.00 96.31 248 GLU A N 1
ATOM 1925 C CA . GLU A 1 248 ? 1.502 12.063 13.066 1.00 96.31 248 GLU A CA 1
ATOM 1926 C C . GLU A 1 248 ? 2.031 11.106 14.151 1.00 96.31 248 GLU A C 1
ATOM 1928 O O . GLU A 1 248 ? 2.888 11.472 14.958 1.00 96.31 248 GLU A O 1
ATOM 1933 N N . ASP A 1 249 ? 1.566 9.858 14.152 1.00 97.19 249 ASP A N 1
ATOM 1934 C CA . ASP A 1 249 ? 1.931 8.805 15.099 1.00 97.19 249 ASP A CA 1
ATOM 1935 C C . ASP A 1 249 ? 3.455 8.583 15.197 1.00 97.19 249 ASP A C 1
ATOM 1937 O O . ASP A 1 249 ? 4.010 8.414 16.288 1.00 97.19 249 ASP A O 1
ATOM 1941 N N . TRP A 1 250 ? 4.167 8.723 14.078 1.00 95.00 250 TRP A N 1
ATOM 1942 C CA . TRP A 1 250 ? 5.628 8.670 13.984 1.00 95.00 250 TRP A CA 1
ATOM 1943 C C . TRP A 1 250 ? 6.368 9.716 14.841 1.00 95.00 250 TRP A C 1
ATOM 1945 O O . TRP A 1 250 ? 7.537 9.503 15.202 1.00 95.00 250 TRP A O 1
ATOM 1955 N N . LYS A 1 251 ? 5.714 10.832 15.206 1.00 95.94 251 LYS A N 1
ATOM 1956 C CA . LYS A 1 251 ? 6.250 11.850 16.132 1.00 95.94 251 LYS A CA 1
ATOM 1957 C C . LYS A 1 251 ? 6.057 11.467 17.600 1.00 95.94 251 LYS A C 1
ATOM 1959 O O . LYS A 1 251 ? 6.802 11.940 18.456 1.00 95.94 251 LYS A O 1
ATOM 1964 N N . LEU A 1 252 ? 5.100 10.588 17.896 1.00 94.06 252 LEU A N 1
ATOM 1965 C CA . LEU A 1 252 ? 4.612 10.296 19.250 1.00 94.06 252 LEU A CA 1
ATOM 1966 C C . LEU A 1 252 ? 5.243 9.036 19.864 1.00 94.06 252 LEU A C 1
ATOM 1968 O O . LEU A 1 252 ? 4.929 8.644 20.988 1.00 94.06 252 LEU A O 1
ATOM 1972 N N . LYS A 1 253 ? 6.199 8.417 19.164 1.00 89.31 253 LYS A N 1
ATOM 1973 C CA . LYS A 1 253 ? 6.893 7.183 19.576 1.00 89.31 253 LYS A CA 1
ATOM 1974 C C . LYS A 1 253 ? 7.649 7.246 20.910 1.00 89.31 253 LYS A C 1
ATOM 1976 O O . LYS A 1 253 ? 8.047 6.205 21.419 1.00 89.31 253 LYS A O 1
ATOM 1981 N N . LYS A 1 254 ? 7.890 8.446 21.451 1.00 91.94 254 LYS A N 1
ATOM 1982 C CA . LYS A 1 254 ? 8.578 8.660 22.740 1.00 91.94 254 LYS A CA 1
ATOM 1983 C C . LYS A 1 254 ? 7.646 9.087 23.877 1.00 91.94 254 LYS A C 1
ATOM 1985 O O . LYS A 1 254 ? 8.119 9.223 25.000 1.00 91.94 254 LYS A O 1
ATOM 1990 N N . LEU A 1 255 ? 6.367 9.335 23.594 1.00 94.00 255 LEU A N 1
ATOM 1991 C CA . LEU A 1 255 ? 5.392 9.707 24.618 1.00 94.00 255 LEU A CA 1
ATOM 1992 C C . LEU A 1 255 ? 4.902 8.476 25.383 1.00 94.00 255 LEU A C 1
ATOM 1994 O O . LEU A 1 255 ? 5.053 7.338 24.921 1.00 94.00 255 LEU A O 1
ATOM 1998 N N . ALA A 1 256 ? 4.271 8.717 26.535 1.00 95.81 256 ALA A N 1
ATOM 1999 C CA . ALA A 1 256 ? 3.500 7.689 27.219 1.00 95.81 256 ALA A CA 1
ATOM 2000 C C . ALA A 1 256 ? 2.406 7.153 26.280 1.00 95.81 256 ALA A C 1
ATOM 2002 O O . ALA A 1 256 ? 1.787 7.918 25.539 1.00 95.81 256 ALA A O 1
ATOM 2003 N N . THR A 1 257 ? 2.172 5.837 26.300 1.00 94.12 257 THR A N 1
ATOM 2004 C CA . THR A 1 257 ? 1.262 5.174 25.351 1.00 94.12 257 THR A CA 1
ATOM 2005 C C . THR A 1 257 ? -0.149 5.765 25.385 1.00 94.12 257 THR A C 1
ATOM 2007 O O . THR A 1 257 ? -0.732 5.987 24.327 1.00 94.12 257 THR A O 1
ATOM 2010 N N . GLU A 1 258 ? -0.676 6.092 26.566 1.00 96.12 258 GLU A N 1
ATOM 2011 C CA . GLU A 1 258 ? -2.000 6.715 26.715 1.00 96.12 258 GLU A CA 1
ATOM 2012 C C . GLU A 1 258 ? -2.066 8.104 26.065 1.00 96.12 258 GLU A C 1
ATOM 2014 O O . GLU A 1 258 ? -3.018 8.417 25.352 1.00 96.12 258 GLU A O 1
ATOM 2019 N N . GLU A 1 259 ? -1.024 8.920 26.248 1.00 97.31 259 GLU A N 1
ATOM 2020 C CA . GLU A 1 259 ? -0.939 10.260 25.664 1.00 97.31 259 GLU A CA 1
ATOM 2021 C C . GLU A 1 259 ? -0.834 10.195 24.134 1.00 97.31 259 GLU A C 1
ATOM 2023 O O . GLU A 1 259 ? -1.567 10.892 23.430 1.00 97.31 259 GLU A O 1
ATOM 2028 N N . ALA A 1 260 ? 0.033 9.321 23.611 1.00 97.25 260 ALA A N 1
ATOM 2029 C CA . ALA A 1 260 ? 0.156 9.096 22.173 1.00 97.25 260 ALA A CA 1
ATOM 2030 C C . ALA A 1 260 ? -1.174 8.621 21.571 1.00 97.25 260 ALA A C 1
ATOM 2032 O O . ALA A 1 260 ? -1.621 9.155 20.557 1.00 97.25 260 ALA A O 1
ATOM 2033 N N . THR A 1 261 ? -1.837 7.670 22.232 1.00 97.62 261 THR A N 1
ATOM 2034 C CA . THR A 1 261 ? -3.136 7.129 21.814 1.00 97.62 261 THR A CA 1
ATOM 2035 C C . THR A 1 261 ? -4.199 8.217 21.752 1.00 97.62 261 THR A C 1
ATOM 2037 O O . THR A 1 261 ? -4.894 8.337 20.742 1.00 97.62 261 THR A O 1
ATOM 2040 N N . ALA A 1 262 ? -4.302 9.052 22.789 1.00 98.06 262 ALA A N 1
ATOM 2041 C CA . ALA A 1 262 ? -5.268 10.144 22.827 1.00 98.06 262 ALA A CA 1
ATOM 2042 C C . ALA A 1 262 ? -5.051 11.141 21.676 1.00 98.06 262 ALA A C 1
ATOM 2044 O O . ALA A 1 262 ? -6.018 11.548 21.030 1.00 98.06 262 ALA A O 1
ATOM 2045 N N . GLN A 1 263 ? -3.797 11.497 21.377 1.00 98.38 263 GLN A N 1
ATOM 2046 C CA . GLN A 1 263 ? -3.471 12.419 20.284 1.00 98.38 263 GLN A CA 1
ATOM 2047 C C . GLN A 1 263 ? -3.765 11.816 18.900 1.00 98.38 263 GLN A C 1
ATOM 2049 O O . GLN A 1 263 ? -4.400 12.473 18.073 1.00 98.38 263 GLN A O 1
ATOM 2054 N N . ILE A 1 264 ? -3.379 10.557 18.660 1.00 98.31 264 ILE A N 1
ATOM 2055 C CA . ILE A 1 264 ? -3.663 9.839 17.403 1.00 98.31 264 ILE A CA 1
ATOM 2056 C C . ILE A 1 264 ? -5.175 9.748 17.180 1.00 98.31 264 ILE A C 1
ATOM 2058 O O . ILE A 1 264 ? -5.684 10.137 16.125 1.00 98.31 264 ILE A O 1
ATOM 2062 N N . LEU A 1 265 ? -5.911 9.293 18.198 1.00 98.25 265 LEU A N 1
ATOM 2063 C CA . LEU A 1 265 ? -7.359 9.135 18.126 1.00 98.25 265 LEU A CA 1
ATOM 2064 C C . LEU A 1 265 ? -8.065 10.476 17.907 1.00 98.25 265 LEU A C 1
ATOM 2066 O O . LEU A 1 265 ? -9.005 10.549 17.116 1.00 98.25 265 LEU A O 1
ATOM 2070 N N . GLN A 1 266 ? -7.610 11.550 18.557 1.00 98.25 266 GLN A N 1
ATOM 2071 C CA . GLN A 1 266 ? -8.174 12.885 18.359 1.00 98.25 266 GLN A CA 1
ATOM 2072 C C . GLN A 1 266 ? -7.969 13.381 16.921 1.00 98.25 266 GLN A C 1
ATOM 2074 O O . GLN A 1 266 ? -8.887 13.966 16.330 1.00 98.25 266 GLN A O 1
ATOM 2079 N N . THR A 1 267 ? -6.800 13.120 16.331 1.00 97.56 267 TH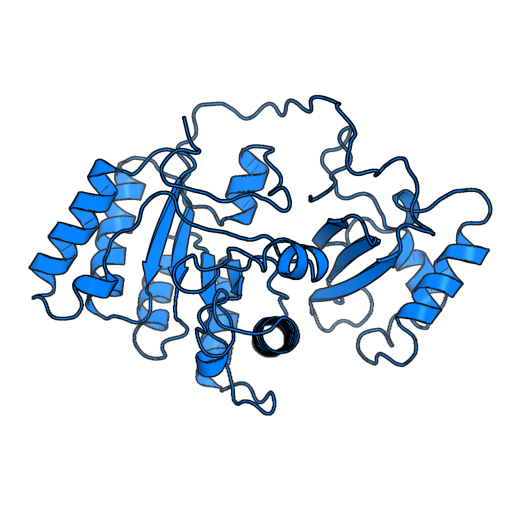R A N 1
ATOM 2080 C CA . THR A 1 267 ? -6.524 13.448 14.928 1.00 97.56 267 THR A CA 1
ATOM 2081 C C . THR A 1 267 ? -7.462 12.698 13.987 1.00 97.56 267 THR A C 1
ATOM 2083 O O . THR A 1 267 ? -8.043 13.324 13.095 1.00 97.56 267 THR A O 1
ATOM 2086 N N . VAL A 1 268 ? -7.690 11.400 14.217 1.00 97.69 268 VAL A N 1
ATOM 2087 C CA . VAL A 1 268 ? -8.651 10.610 13.432 1.00 97.69 268 VAL A CA 1
ATOM 2088 C C . VAL A 1 268 ? -10.074 11.138 13.611 1.00 97.69 268 VAL A C 1
ATOM 2090 O O . VAL A 1 268 ? -10.713 11.460 12.614 1.00 97.69 268 VAL A O 1
ATOM 2093 N N . LYS A 1 269 ? -10.553 11.327 14.846 1.00 97.44 269 LYS A N 1
ATOM 2094 C CA . LYS A 1 269 ? -11.891 11.879 15.146 1.00 97.44 269 LYS A CA 1
ATOM 2095 C C . LYS A 1 269 ? -12.167 13.193 14.421 1.00 97.44 269 LYS A C 1
ATOM 2097 O O . LYS A 1 269 ? -13.254 13.409 13.898 1.00 97.44 269 LYS A O 1
ATOM 2102 N N . SER A 1 270 ? -11.163 14.064 14.354 1.00 95.44 270 SER A N 1
ATOM 2103 C CA . SER A 1 270 ? -11.306 15.393 13.753 1.00 95.44 270 SER A CA 1
ATOM 2104 C C . SER A 1 270 ? -11.290 15.371 12.219 1.00 95.44 270 SER A C 1
ATOM 2106 O O . SER A 1 270 ? -11.731 16.331 11.586 1.00 95.44 270 SER A O 1
ATOM 2108 N N . ASN A 1 271 ? -10.755 14.310 11.603 1.00 87.25 271 ASN A N 1
ATOM 2109 C CA . ASN A 1 271 ? -10.448 14.292 10.172 1.00 87.25 271 ASN A CA 1
ATOM 2110 C C . ASN A 1 271 ? -10.999 13.077 9.410 1.00 87.25 271 ASN A C 1
ATOM 2112 O O . ASN A 1 271 ? -10.919 13.069 8.180 1.00 87.25 271 ASN A O 1
ATOM 2116 N N . ALA A 1 272 ? -11.565 12.070 10.068 1.00 86.25 272 ALA A N 1
ATOM 2117 C CA . ALA A 1 272 ? -12.189 10.940 9.394 1.00 86.25 272 ALA A CA 1
ATOM 2118 C C . ALA A 1 272 ? -13.424 11.409 8.610 1.00 86.25 272 ALA A C 1
ATOM 2120 O O . ALA A 1 272 ? -14.312 12.075 9.140 1.00 86.25 272 ALA A O 1
ATOM 2121 N N . LYS A 1 273 ? -13.462 11.075 7.318 1.00 85.38 273 LYS A N 1
ATOM 2122 C CA . LYS A 1 273 ? -14.613 11.270 6.427 1.00 85.38 273 LYS A CA 1
ATOM 2123 C C . LYS A 1 273 ? -14.669 10.106 5.449 1.00 85.38 273 LYS A C 1
ATOM 2125 O O . LYS A 1 273 ? -13.617 9.552 5.123 1.00 85.38 273 LYS A O 1
ATOM 2130 N N . SER A 1 274 ? -15.868 9.787 4.956 1.00 85.75 274 SER A N 1
ATOM 2131 C CA . SER A 1 274 ? -16.039 8.724 3.961 1.00 85.75 274 SER A CA 1
ATOM 2132 C C . SER A 1 274 ? -15.124 8.959 2.756 1.00 85.75 274 SER A C 1
ATOM 2134 O O . SER A 1 274 ? -14.985 10.079 2.257 1.00 85.75 274 SER A O 1
ATOM 2136 N N . GLY A 1 275 ? -14.444 7.899 2.340 1.00 80.25 275 GLY A N 1
ATOM 2137 C CA . GLY A 1 275 ? -13.510 7.857 1.230 1.00 80.25 275 GLY A CA 1
ATOM 2138 C C . GLY A 1 275 ? -12.134 8.477 1.476 1.00 80.25 275 GLY A C 1
ATOM 2139 O O . GLY A 1 275 ? -11.448 8.808 0.505 1.00 80.25 275 GLY A O 1
ATOM 2140 N N . ARG A 1 276 ? -11.726 8.666 2.739 1.00 85.06 276 ARG A N 1
ATOM 2141 C CA . ARG A 1 276 ? -10.370 9.114 3.098 1.00 85.06 276 ARG A CA 1
ATOM 2142 C C . ARG A 1 276 ? -9.420 7.943 3.350 1.00 85.06 276 ARG A C 1
ATOM 2144 O O . ARG A 1 276 ? -9.822 6.893 3.843 1.00 85.06 276 ARG A O 1
ATOM 2151 N N . ILE A 1 277 ? -8.144 8.191 3.051 1.00 89.00 277 ILE A N 1
ATOM 2152 C CA . ILE A 1 277 ? -7.019 7.322 3.401 1.00 89.00 277 ILE A CA 1
ATOM 2153 C C . ILE A 1 277 ? -6.342 7.885 4.655 1.00 89.00 277 ILE A C 1
ATOM 2155 O O . ILE A 1 277 ? -5.957 9.063 4.663 1.00 89.00 277 ILE A O 1
ATOM 2159 N N . ILE A 1 278 ? -6.208 7.058 5.689 1.00 94.81 278 ILE A N 1
ATOM 2160 C CA . ILE A 1 278 ? -5.530 7.376 6.951 1.00 94.81 278 ILE A CA 1
ATOM 2161 C C . ILE A 1 278 ? -4.129 6.759 6.924 1.00 94.81 278 ILE A C 1
ATOM 2163 O O . ILE A 1 278 ? -3.986 5.571 6.635 1.00 94.81 278 ILE A O 1
ATOM 2167 N N . LEU A 1 279 ? -3.111 7.566 7.220 1.00 97.44 279 LEU A N 1
ATOM 2168 C CA . LEU A 1 279 ? -1.726 7.133 7.393 1.00 97.44 279 LEU A CA 1
ATOM 2169 C C . LEU A 1 279 ? -1.433 6.846 8.871 1.00 97.44 279 LEU A C 1
ATOM 2171 O O . LEU A 1 279 ? -1.600 7.723 9.725 1.00 97.44 279 LEU A O 1
ATOM 2175 N N . MET A 1 280 ? -0.944 5.640 9.137 1.00 98.62 280 MET A N 1
ATOM 2176 C CA . MET A 1 280 ? -0.301 5.209 10.379 1.00 98.62 280 MET A CA 1
ATOM 2177 C C . MET A 1 280 ? 0.971 4.417 10.038 1.00 98.62 280 MET A C 1
ATOM 2179 O O . MET A 1 280 ? 1.254 4.177 8.867 1.00 98.62 280 MET A O 1
ATOM 2183 N N . HIS A 1 281 ? 1.729 3.991 11.045 1.00 98.62 281 HIS A N 1
ATOM 2184 C CA . HIS A 1 281 ? 2.939 3.183 10.879 1.00 98.62 281 HIS A CA 1
ATOM 2185 C C . HIS A 1 281 ? 2.873 1.938 11.766 1.00 98.62 281 HIS A C 1
ATOM 2187 O O . HIS A 1 281 ? 2.639 2.041 12.970 1.00 98.62 281 HIS A O 1
ATOM 2193 N N . ASP A 1 282 ? 3.129 0.751 11.215 1.00 97.38 282 ASP A N 1
ATOM 2194 C CA . ASP A 1 282 ? 3.170 -0.504 11.984 1.00 97.38 282 ASP A CA 1
ATOM 2195 C C . ASP A 1 282 ? 4.575 -0.827 12.525 1.00 97.38 282 ASP A C 1
ATOM 2197 O O . ASP A 1 282 ? 4.843 -1.927 13.001 1.00 97.38 282 ASP A O 1
ATOM 2201 N N . LEU A 1 283 ? 5.471 0.164 12.515 1.00 93.75 283 LEU A N 1
ATOM 2202 C CA . LEU A 1 283 ? 6.821 0.083 13.069 1.00 93.75 283 LEU A CA 1
ATOM 2203 C C . LEU A 1 283 ? 6.879 0.370 14.582 1.00 93.75 283 LEU A C 1
ATOM 2205 O O . LEU A 1 283 ? 7.755 -0.141 15.285 1.00 93.75 283 LEU A O 1
ATOM 2209 N N . TYR A 1 284 ? 5.971 1.204 15.101 1.00 94.50 284 TYR A N 1
ATOM 2210 C CA . TYR A 1 284 ? 6.044 1.729 16.468 1.00 94.50 284 TYR A CA 1
ATOM 2211 C C . TYR A 1 284 ? 4.994 1.102 17.387 1.00 94.50 284 TYR A C 1
ATOM 2213 O O . TYR A 1 284 ? 3.816 1.032 17.047 1.00 94.50 284 TYR A O 1
ATOM 2221 N N . LYS A 1 285 ? 5.399 0.746 18.615 1.00 95.94 285 LYS A N 1
ATOM 2222 C CA . LYS A 1 285 ? 4.483 0.217 19.641 1.00 95.94 285 LYS A CA 1
ATOM 2223 C C . LYS A 1 285 ? 3.296 1.152 19.893 1.00 95.94 285 LYS A C 1
ATOM 2225 O O . LYS A 1 285 ? 2.163 0.697 19.861 1.00 95.94 285 LYS A O 1
ATOM 2230 N N . ASN A 1 286 ? 3.551 2.448 20.100 1.00 96.44 286 ASN A N 1
ATOM 2231 C CA . ASN A 1 286 ? 2.486 3.424 20.364 1.00 96.44 286 ASN A CA 1
ATOM 2232 C C . ASN A 1 286 ? 1.494 3.539 19.193 1.00 96.44 286 ASN A C 1
ATOM 2234 O O . ASN A 1 286 ? 0.305 3.701 19.437 1.00 96.44 286 ASN A O 1
ATOM 2238 N N . SER A 1 287 ? 1.962 3.427 17.945 1.00 97.31 287 SER A N 1
ATOM 2239 C CA . SER A 1 287 ? 1.090 3.437 16.766 1.00 97.31 287 SER A CA 1
ATOM 2240 C C . SER A 1 287 ? 0.178 2.213 16.726 1.00 97.31 287 SER A C 1
ATOM 2242 O O . SER A 1 287 ? -1.023 2.359 16.522 1.00 97.31 287 SER A O 1
ATOM 2244 N N . VAL A 1 288 ? 0.726 1.016 16.965 1.00 97.69 288 VAL A N 1
ATOM 2245 C CA . VAL A 1 288 ? -0.058 -0.231 16.968 1.00 97.69 288 VAL A CA 1
ATOM 2246 C C . VAL A 1 288 ? -1.020 -0.300 18.152 1.00 97.69 288 VAL A C 1
ATOM 2248 O O . VAL A 1 288 ? -2.151 -0.740 17.982 1.00 97.69 288 VAL A O 1
ATOM 2251 N N . ASP A 1 289 ? -0.625 0.186 19.328 1.00 96.75 289 ASP A N 1
ATOM 2252 C CA . ASP A 1 289 ? -1.530 0.272 20.480 1.00 96.75 289 ASP A CA 1
ATOM 2253 C C . ASP A 1 289 ? -2.693 1.243 20.201 1.00 96.75 289 ASP A C 1
ATOM 2255 O O . ASP A 1 289 ? -3.847 0.941 20.492 1.00 96.75 289 ASP A O 1
ATOM 2259 N N . ALA A 1 290 ? -2.411 2.389 19.573 1.00 98.12 290 ALA A N 1
ATOM 2260 C CA . ALA A 1 290 ? -3.443 3.350 19.198 1.00 98.12 290 ALA A CA 1
ATOM 2261 C C . ALA A 1 290 ? -4.346 2.855 18.055 1.00 98.12 290 ALA A C 1
ATOM 2263 O O . ALA A 1 290 ? -5.499 3.283 17.965 1.00 98.12 290 ALA A O 1
ATOM 2264 N N . ALA A 1 291 ? -3.845 1.969 17.186 1.00 98.12 291 ALA A N 1
ATOM 2265 C CA . ALA A 1 291 ? -4.599 1.436 16.055 1.00 98.12 291 ALA A CA 1
ATOM 2266 C C . ALA A 1 291 ? -5.871 0.706 16.506 1.00 98.12 291 ALA A C 1
ATOM 2268 O O . ALA A 1 291 ? -6.905 0.871 15.867 1.00 98.12 291 ALA A O 1
ATOM 2269 N N . GLU A 1 292 ? -5.836 -0.023 17.627 1.00 97.25 292 GLU A N 1
ATOM 2270 C CA . GLU A 1 292 ? -7.022 -0.695 18.175 1.00 97.25 292 GLU A CA 1
ATOM 2271 C C . GLU A 1 292 ? -8.138 0.310 18.492 1.00 97.25 292 GLU A C 1
ATOM 2273 O O . GLU A 1 292 ? -9.252 0.178 17.989 1.00 97.25 292 GLU A O 1
ATOM 2278 N N . HIS A 1 293 ? -7.817 1.394 19.199 1.00 98.38 293 HIS A N 1
ATOM 2279 C CA . HIS A 1 293 ? -8.786 2.447 19.515 1.00 98.38 293 HIS A CA 1
ATOM 2280 C C . HIS A 1 293 ? -9.280 3.213 18.282 1.00 98.38 293 HIS A C 1
ATOM 2282 O O . HIS A 1 293 ? -10.432 3.648 18.227 1.00 98.38 293 HIS A O 1
ATOM 2288 N N . VAL A 1 294 ? -8.415 3.397 17.281 1.00 98.69 294 VAL A N 1
ATOM 2289 C CA . VAL A 1 294 ? -8.803 3.977 15.988 1.00 98.69 294 VAL A CA 1
ATOM 2290 C C . VAL A 1 294 ? -9.801 3.066 15.271 1.00 98.69 294 VAL A C 1
ATOM 2292 O O . VAL A 1 294 ? -10.804 3.562 14.754 1.00 98.69 294 VAL A O 1
ATOM 2295 N N . ILE A 1 295 ? -9.560 1.752 15.270 1.00 98.62 295 ILE A N 1
ATOM 2296 C CA . ILE A 1 295 ? -10.445 0.753 14.667 1.00 98.62 295 ILE A CA 1
ATOM 2297 C C . ILE A 1 295 ? -11.805 0.747 15.372 1.00 98.62 295 ILE A C 1
ATOM 2299 O O . ILE A 1 295 ? -12.827 0.923 14.710 1.00 98.62 295 ILE A O 1
ATOM 2303 N N . GLU A 1 296 ? -11.825 0.638 16.702 1.00 98.50 296 GLU A N 1
ATOM 2304 C CA . GLU A 1 296 ? -13.049 0.669 17.516 1.00 98.50 296 GLU A CA 1
ATOM 2305 C C . GLU A 1 296 ? -13.879 1.935 17.263 1.00 98.50 296 GLU A C 1
ATOM 2307 O O . GLU A 1 296 ? -15.100 1.879 17.080 1.00 98.50 296 GLU A O 1
ATOM 2312 N N . TYR A 1 297 ? -13.220 3.094 17.205 1.00 98.62 297 TYR A N 1
ATOM 2313 C CA . TYR A 1 297 ? -13.895 4.356 16.934 1.00 98.62 297 TYR A CA 1
ATOM 2314 C C . TYR A 1 297 ? -14.506 4.384 15.529 1.00 98.62 297 TYR A C 1
ATOM 2316 O O . TYR A 1 297 ? -15.687 4.685 15.382 1.00 98.62 297 TYR A O 1
ATOM 2324 N N . LEU A 1 298 ? -13.742 4.039 14.491 1.00 98.19 298 LEU A N 1
ATOM 2325 C CA . LEU A 1 298 ? -14.242 4.069 13.114 1.00 98.19 298 LEU A CA 1
ATOM 2326 C C . LEU A 1 298 ? -15.389 3.068 12.903 1.00 98.19 298 LEU A C 1
ATOM 2328 O O . LEU A 1 298 ? -16.381 3.417 12.262 1.00 98.19 298 LEU A O 1
ATOM 2332 N N . LEU A 1 299 ? -15.302 1.869 13.487 1.00 97.75 299 LEU A N 1
ATOM 2333 C CA . LEU A 1 299 ? -16.395 0.893 13.468 1.00 97.75 299 LEU A CA 1
ATOM 2334 C C . LEU A 1 299 ? -17.645 1.429 14.179 1.00 97.75 299 LEU A C 1
ATOM 2336 O O . LEU A 1 299 ? -18.743 1.325 13.636 1.00 97.75 299 LEU A O 1
ATOM 2340 N N . SER A 1 300 ? -17.497 2.047 15.357 1.00 98.00 300 SER A N 1
ATOM 2341 C CA . SER A 1 300 ? -18.646 2.604 16.094 1.00 98.00 300 SER A CA 1
ATOM 2342 C C . SER A 1 300 ? -19.297 3.802 15.389 1.00 98.00 300 SER A C 1
ATOM 2344 O O . SER A 1 300 ? -20.499 4.015 15.521 1.00 98.00 300 SER A O 1
ATOM 2346 N N . GLU A 1 301 ? -18.544 4.524 14.557 1.00 96.75 301 GLU A N 1
ATOM 2347 C CA . GLU A 1 301 ? -19.052 5.569 13.658 1.00 96.75 301 GLU A CA 1
ATOM 2348 C C . GLU A 1 301 ? -19.695 5.030 12.366 1.00 96.75 301 GLU A C 1
ATOM 2350 O O . GLU A 1 301 ? -20.143 5.821 11.523 1.00 96.75 301 GLU A O 1
ATOM 2355 N N . GLY A 1 302 ? -19.735 3.707 12.191 1.00 95.75 302 GLY A N 1
ATOM 2356 C CA . GLY A 1 302 ? -20.341 3.030 11.048 1.00 95.75 302 GLY A CA 1
ATOM 2357 C C . GLY A 1 302 ? -19.468 2.996 9.795 1.00 95.75 302 GLY A C 1
ATOM 2358 O O . GLY A 1 302 ? -20.007 2.842 8.702 1.00 95.75 302 GLY A O 1
ATOM 2359 N N . TYR A 1 303 ? -18.146 3.175 9.914 1.00 94.62 303 TYR A N 1
ATOM 2360 C CA . TYR A 1 303 ? -17.249 3.014 8.772 1.00 94.62 303 TYR A CA 1
ATOM 2361 C C . TYR A 1 303 ? -16.997 1.540 8.457 1.00 94.62 303 TYR A C 1
ATOM 2363 O O . TYR A 1 303 ? -16.575 0.767 9.317 1.00 94.62 303 TYR A O 1
ATOM 2371 N N . ARG A 1 304 ? -17.143 1.180 7.184 1.00 94.19 304 ARG A N 1
ATOM 2372 C CA . ARG A 1 304 ? -16.582 -0.042 6.617 1.00 94.19 304 ARG A CA 1
ATOM 2373 C C . ARG A 1 304 ? -15.132 0.197 6.205 1.00 94.19 304 ARG A C 1
ATOM 2375 O O . ARG A 1 304 ? -14.815 1.153 5.493 1.00 94.19 304 ARG A O 1
ATOM 2382 N N . PHE A 1 305 ? -14.259 -0.699 6.641 1.00 95.50 305 PHE A N 1
ATOM 2383 C CA . PHE A 1 305 ? -12.855 -0.713 6.255 1.00 95.50 305 PHE A CA 1
ATOM 2384 C C . PHE A 1 305 ? -12.692 -1.348 4.877 1.00 95.50 305 PHE A C 1
ATOM 2386 O O . PHE A 1 305 ? -13.265 -2.403 4.604 1.00 95.50 305 PHE A O 1
ATOM 2393 N N . VAL A 1 306 ? -11.918 -0.689 4.022 1.00 87.31 306 VAL A N 1
ATOM 2394 C CA . VAL A 1 306 ? -11.610 -1.130 2.660 1.00 87.31 306 VAL A CA 1
ATOM 2395 C C . VAL A 1 306 ? -10.122 -0.994 2.385 1.00 87.31 306 VAL A C 1
ATOM 2397 O O . VAL A 1 306 ? -9.453 -0.128 2.957 1.00 87.31 306 VAL A O 1
ATOM 2400 N N . THR A 1 307 ? -9.606 -1.815 1.475 1.00 86.94 307 THR A N 1
ATOM 2401 C CA . THR A 1 307 ? -8.290 -1.559 0.882 1.00 86.94 307 THR A CA 1
ATOM 2402 C C . THR A 1 307 ? -8.335 -0.295 0.019 1.00 86.94 307 THR A C 1
ATOM 2404 O O . THR A 1 307 ? -9.400 0.239 -0.308 1.00 86.94 307 THR A O 1
ATOM 2407 N N . ILE A 1 308 ? -7.171 0.223 -0.361 1.00 83.31 308 ILE A N 1
ATOM 2408 C CA . ILE A 1 308 ? -7.088 1.410 -1.214 1.00 83.31 308 ILE A CA 1
ATOM 2409 C C . ILE A 1 308 ? -7.617 1.097 -2.616 1.00 83.31 308 ILE A C 1
ATOM 2411 O O . ILE A 1 308 ? -8.328 1.928 -3.183 1.00 83.31 308 ILE A O 1
ATOM 2415 N N . SER A 1 309 ? -7.340 -0.095 -3.151 1.00 76.12 309 SER A N 1
ATOM 2416 C CA . SER A 1 309 ? -7.926 -0.524 -4.427 1.00 76.12 309 SER A CA 1
ATOM 2417 C C . SER A 1 309 ? -9.454 -0.642 -4.351 1.00 76.12 309 SER A C 1
ATOM 2419 O O . SER A 1 309 ? -10.141 -0.039 -5.173 1.00 76.12 309 SER A O 1
ATOM 2421 N N . GLU A 1 310 ? -10.001 -1.282 -3.308 1.00 76.19 310 GLU A N 1
ATOM 2422 C CA . GLU A 1 310 ? -11.457 -1.362 -3.092 1.00 76.19 310 GLU A CA 1
ATOM 2423 C C . GLU A 1 310 ? -12.092 0.033 -2.959 1.00 76.19 310 GLU A C 1
ATOM 2425 O O . GLU A 1 310 ? -13.170 0.293 -3.497 1.00 76.19 310 GLU A O 1
ATOM 2430 N N . LEU A 1 311 ? -11.420 0.963 -2.269 1.00 76.56 311 LEU A N 1
ATOM 2431 C CA . LEU A 1 311 ? -11.874 2.348 -2.154 1.00 76.56 311 LEU A CA 1
ATOM 2432 C C . LEU A 1 311 ? -11.949 3.048 -3.520 1.00 76.56 311 LEU A C 1
ATOM 2434 O O . LEU A 1 311 ? -12.869 3.832 -3.766 1.00 76.56 311 LEU A O 1
ATOM 2438 N N . CYS A 1 312 ? -10.976 2.811 -4.395 1.00 69.12 312 CYS A N 1
ATOM 2439 C CA . CYS A 1 312 ? -10.956 3.383 -5.737 1.00 69.12 312 CYS A CA 1
ATOM 2440 C C . CYS A 1 312 ? -12.066 2.808 -6.624 1.00 69.12 312 CYS A C 1
ATOM 2442 O O . CYS A 1 312 ? -12.749 3.582 -7.306 1.00 69.12 312 CYS A O 1
ATOM 2444 N N . ASP A 1 313 ? -12.296 1.497 -6.545 1.00 64.75 313 ASP A N 1
ATOM 2445 C CA . ASP A 1 313 ? -13.363 0.807 -7.272 1.00 64.75 313 ASP A CA 1
ATOM 2446 C C . ASP A 1 313 ? -14.743 1.332 -6.863 1.00 64.75 313 ASP A C 1
ATOM 2448 O O . ASP A 1 313 ? -15.525 1.751 -7.714 1.00 64.75 313 ASP A O 1
ATOM 2452 N N . LEU A 1 314 ? -15.010 1.446 -5.557 1.00 65.81 314 LEU A N 1
ATOM 2453 C CA . LEU A 1 314 ? -16.281 1.965 -5.028 1.00 65.81 314 LEU A CA 1
ATOM 2454 C C . LEU A 1 314 ? -16.577 3.408 -5.447 1.00 65.81 314 LEU A C 1
ATOM 2456 O O . LEU A 1 314 ? -17.729 3.835 -5.453 1.00 65.81 314 LEU A O 1
ATOM 2460 N N . ARG A 1 315 ? -15.547 4.192 -5.767 1.00 61.34 315 ARG A N 1
ATOM 2461 C CA . ARG A 1 315 ? -15.709 5.594 -6.168 1.00 61.34 315 ARG A CA 1
ATOM 2462 C C . ARG A 1 315 ? -15.746 5.781 -7.674 1.00 61.34 315 ARG A C 1
ATOM 2464 O O . ARG A 1 315 ? -15.897 6.922 -8.111 1.00 61.34 315 ARG A O 1
ATOM 2471 N N . ASN A 1 316 ? -15.554 4.713 -8.452 1.00 54.72 316 ASN A N 1
ATOM 2472 C CA . ASN A 1 316 ? -15.376 4.762 -9.910 1.00 54.72 316 ASN A CA 1
ATOM 2473 C C . ASN A 1 316 ? -14.290 5.755 -10.323 1.00 54.72 316 ASN A C 1
ATOM 2475 O O . ASN A 1 316 ? -14.271 6.302 -11.423 1.00 54.72 316 ASN A O 1
ATOM 2479 N N . LYS A 1 317 ? -13.378 6.004 -9.384 1.00 50.44 317 LYS A N 1
ATOM 2480 C CA . LYS A 1 317 ? -12.178 6.785 -9.570 1.00 50.44 317 LYS A CA 1
ATOM 2481 C C . LYS A 1 317 ? -11.075 5.762 -9.592 1.00 50.44 317 LYS A C 1
ATOM 2483 O O . LYS A 1 317 ? -10.416 5.506 -8.587 1.00 50.44 317 LYS A O 1
ATOM 2488 N N . THR A 1 318 ? -10.888 5.184 -10.772 1.00 43.06 318 THR A N 1
ATOM 2489 C CA . THR A 1 318 ? -9.619 4.582 -11.136 1.00 43.06 318 THR A CA 1
ATOM 2490 C C . THR A 1 318 ? -8.507 5.518 -10.662 1.00 43.06 318 THR A C 1
ATOM 2492 O O . THR A 1 318 ? -8.600 6.719 -10.942 1.00 43.06 318 THR A O 1
ATOM 2495 N N . PRO A 1 319 ? -7.463 5.037 -9.966 1.00 43.06 319 PRO A N 1
ATOM 2496 C CA . PRO A 1 319 ? -6.316 5.869 -9.718 1.00 43.06 319 PRO A CA 1
ATOM 2497 C C . PRO A 1 319 ? -5.743 6.212 -11.091 1.00 43.06 319 PRO A C 1
ATOM 2499 O O . PRO A 1 319 ? -5.153 5.391 -11.802 1.00 43.06 319 PRO A O 1
ATOM 2502 N N . ASP A 1 320 ? -6.007 7.429 -11.543 1.00 34.84 320 ASP A N 1
ATOM 2503 C CA . ASP A 1 320 ? -5.254 7.998 -12.634 1.00 34.84 320 ASP A CA 1
ATOM 2504 C C . ASP A 1 320 ? -3.781 7.915 -12.223 1.00 34.84 320 ASP A C 1
ATOM 2506 O O . ASP A 1 320 ? -3.472 7.942 -11.026 1.00 34.84 320 ASP A O 1
ATOM 2510 N N . GLY A 1 321 ? -2.841 7.852 -13.166 1.00 37.00 321 GLY A N 1
ATOM 2511 C CA . GLY A 1 321 ? -1.401 7.906 -12.843 1.00 37.00 321 GLY A CA 1
ATOM 2512 C C . GLY A 1 321 ? -0.982 9.160 -12.035 1.00 37.00 321 GLY A C 1
ATOM 2513 O O . GLY A 1 321 ? 0.194 9.404 -11.805 1.00 37.00 321 GLY A O 1
ATOM 2514 N N . GLN A 1 322 ? -1.941 9.980 -11.604 1.00 37.50 322 GLN A N 1
ATOM 2515 C CA . GLN A 1 322 ? -1.827 11.188 -10.816 1.00 37.50 322 GLN A CA 1
ATOM 2516 C C . GLN A 1 322 ? -2.718 11.231 -9.557 1.00 37.50 322 GLN A C 1
ATOM 2518 O O . GLN A 1 322 ? -2.980 12.341 -9.094 1.00 37.50 322 GLN A O 1
ATOM 2523 N N . VAL A 1 323 ? -3.202 10.132 -8.953 1.00 42.00 323 VAL A N 1
ATOM 2524 C CA . VAL A 1 323 ? -3.958 10.285 -7.681 1.00 42.00 323 VAL A CA 1
ATOM 2525 C C . VAL A 1 323 ? -3.042 10.562 -6.486 1.00 42.00 323 VAL A C 1
ATOM 2527 O O . VAL A 1 323 ? -2.762 9.745 -5.620 1.00 42.00 323 VAL A O 1
ATOM 2530 N N . ILE A 1 324 ? -2.635 11.825 -6.421 1.00 44.69 324 ILE A N 1
ATOM 2531 C CA . ILE A 1 324 ? -2.109 12.507 -5.252 1.00 44.69 324 ILE A CA 1
ATOM 2532 C C . ILE A 1 324 ? -3.311 12.815 -4.354 1.00 44.69 324 ILE A C 1
ATOM 2534 O O . ILE A 1 324 ? -3.967 13.841 -4.531 1.00 44.69 324 ILE A O 1
ATOM 2538 N N . PHE A 1 325 ? -3.586 11.975 -3.357 1.00 43.62 325 PHE A N 1
ATOM 2539 C CA . PHE A 1 325 ? -4.396 12.414 -2.222 1.00 43.62 325 PHE A CA 1
ATOM 2540 C C . PHE A 1 325 ? -3.577 13.451 -1.448 1.00 43.62 325 PHE A C 1
ATOM 2542 O O . PHE A 1 325 ? -2.721 13.112 -0.640 1.00 43.62 325 PHE A O 1
ATOM 2549 N N . ASN A 1 326 ? -3.755 14.731 -1.770 1.00 30.64 326 ASN A N 1
ATOM 2550 C CA . ASN A 1 326 ? -3.339 15.813 -0.887 1.00 30.64 326 ASN A CA 1
ATOM 2551 C C . ASN A 1 326 ? -4.513 16.184 0.034 1.00 30.64 326 ASN A C 1
ATOM 2553 O O . ASN A 1 326 ? -5.677 15.901 -0.267 1.00 30.64 326 ASN A O 1
ATOM 2557 N N . ARG A 1 327 ? -4.191 16.877 1.130 1.00 30.86 327 ARG A N 1
ATOM 2558 C CA . ARG A 1 327 ? -5.107 17.400 2.159 1.00 30.86 327 ARG A CA 1
ATOM 2559 C C . ARG A 1 327 ? -6.342 18.152 1.609 1.00 30.86 327 ARG A C 1
ATOM 2561 O O . ARG A 1 327 ? -7.309 18.311 2.347 1.00 30.86 327 ARG A O 1
ATOM 2568 N N . SER A 1 328 ? -6.327 18.606 0.350 1.00 28.30 328 SER A N 1
ATOM 2569 C CA . SER A 1 328 ? -7.376 19.414 -0.295 1.00 28.30 328 SER A CA 1
ATOM 2570 C C . SER A 1 328 ? -8.150 18.726 -1.434 1.00 28.30 328 SER A C 1
ATOM 2572 O O . SER A 1 328 ? -9.149 19.270 -1.885 1.00 28.30 328 SER A O 1
ATOM 2574 N N . SER A 1 329 ? -7.750 17.537 -1.891 1.00 30.95 329 SER A N 1
ATOM 2575 C CA . SER A 1 329 ? -8.315 16.881 -3.094 1.00 30.95 329 SER A CA 1
ATOM 2576 C C . SER A 1 329 ? -9.636 16.120 -2.884 1.00 30.95 329 SER A C 1
ATOM 2578 O O . SER A 1 329 ? -10.118 15.445 -3.792 1.00 30.95 329 SER A O 1
ATOM 2580 N N . LEU A 1 330 ? -10.242 16.229 -1.699 1.00 34.47 330 LEU A N 1
ATOM 2581 C CA . LEU A 1 330 ? -11.504 15.571 -1.344 1.00 34.47 330 LEU A CA 1
ATOM 2582 C C . LEU A 1 330 ? -12.523 16.583 -0.806 1.00 34.47 330 LEU A C 1
ATOM 2584 O O . LEU A 1 330 ? -13.015 16.431 0.317 1.00 34.47 330 LEU A O 1
ATOM 2588 N N . ALA A 1 331 ? -12.763 17.632 -1.596 1.00 27.34 331 ALA A N 1
ATOM 2589 C CA . ALA A 1 331 ? -13.960 18.460 -1.492 1.00 27.34 331 ALA A CA 1
ATOM 2590 C C . ALA A 1 331 ? -15.115 17.796 -2.248 1.00 27.34 331 ALA A C 1
ATOM 2592 O O . ALA A 1 331 ? -14.863 17.301 -3.374 1.00 27.34 331 ALA A O 1
#

Foldseek 3Di:
DFDQPLVPSARAALQQFFDDDPRLVPVLVQQCVQCPPPPLCPLCVDSVNVVVSRHDRQFFPTWAADQFFIKTWGQCCSRPNPRFTDITTDGPVGTDPVRPPDDPDDRDDPQPPDAFAEAEEAEADDDLPQLVLLLVLLVVLLAEHEYAYAQCRQDDLVLDGDPSSLVSLQSNVVSVYHYAHAFHHLDQQLPDDLVRRCSRQVSSQSSSCVSHSYGHQEYERRVNRCDPCLVVSVVVRHQYDDFQFELVLVVCLPPDLVVSLVSSLVSCVVGRGGLTYYYFHSNGPSRSSSVSVNSVVCVVVRYHYDYNVRSCSSVVNDRDSDPDNDNPPPD

Nearest PDB structures (foldseek):
  5lgc-assembly1_A  TM=9.434E-01  e=2.367E-18  Arthrobacter sp. AW19M34-1
  7ax7-assembly1_A  TM=9.074E-01  e=2.655E-18  uncultured bacterium
  7bkf-assembly1_A  TM=9.123E-01  e=1.639E-15  Bacillus anthracis
  2y8u-assembly1_A  TM=8.664E-01  e=1.428E-12  Aspergillus nidulans FGSC A4
  6dq3-assembly2_B  TM=8.536E-01  e=2.995E-04  Streptococcus pyogenes

Solvent-accessible surface area (backbone atoms only — not comparable to full-atom values): 17780 Å² total; per-residue (Å²): 51,58,69,50,37,81,90,74,74,36,62,61,22,57,57,77,48,42,57,88,88,55,56,75,79,48,50,51,58,48,53,48,64,73,42,60,92,41,71,92,42,55,47,47,71,46,67,66,53,37,50,48,59,34,61,41,40,87,42,52,78,48,46,33,55,59,94,69,22,36,38,38,28,25,51,30,46,86,56,65,62,73,57,32,45,44,81,48,77,42,52,47,90,58,36,30,72,94,70,47,96,78,78,89,72,86,74,79,76,92,58,80,91,77,75,38,33,34,23,46,30,30,34,67,16,59,29,93,77,38,35,60,58,45,49,54,50,36,61,74,71,71,44,27,31,26,37,25,32,21,20,62,45,33,26,50,98,88,64,52,64,37,71,68,34,25,56,51,47,39,48,39,50,76,58,63,30,41,62,26,30,20,31,24,82,54,57,54,48,68,79,51,53,71,70,54,53,49,49,26,44,54,52,19,33,50,35,45,26,72,41,52,26,46,60,46,44,39,29,35,51,37,92,70,32,43,82,84,40,48,66,60,43,34,72,74,56,30,35,50,49,62,40,53,33,77,39,60,40,88,77,33,67,82,52,59,53,70,60,31,24,53,52,31,42,49,45,44,72,76,59,71,50,68,75,35,34,35,42,46,40,31,63,39,67,40,35,46,62,28,44,55,59,44,49,54,50,41,48,75,73,56,39,43,57,27,26,61,66,56,51,24,60,72,62,74,42,54,56,42,64,71,41,64,42,43,82,73,74,82,122

Organism: NCBI:txid1076179